Protein AF-A0A8X7TRV0-F1 (afdb_monomer_lite)

Secondary structure (DSSP, 8-state):
-EEHHHHT-TTS--EETTEEEEEEE---------------------------S-------S---HHHHHHHHHHHHHHHHHHHT-TTS--HHHHHHHHHHHHHHHHTT---HHHHHHHHHHHHHHTT--------BTTB-EEEEEEEEEHHHHHSTT-S-EETTEE------------SEEEETTEEEEHHHHHHHHHHHHH-GGGGTT----SHHHHHHHHHHHHHHHHHHHS-GGG--HHHHHHHHHHHHHHHHTT---HHHHHHHHHHHHHHHHHHHHHHHHHHHHHHHHHHHHHHHHHHHHHHHHHHHHHHHTSPPPHHHH--

Organism: Brassica carinata (NCBI:txid52824)

Foldseek 3Di:
DAFLVLCPPVVNPQADPQAGWDKDFDDDDDDPPPPDDDDDDDDPDDDDDPPDDPPPPQDFLFPDPLLVVLLVLLVVLLCCCLPVPLVVA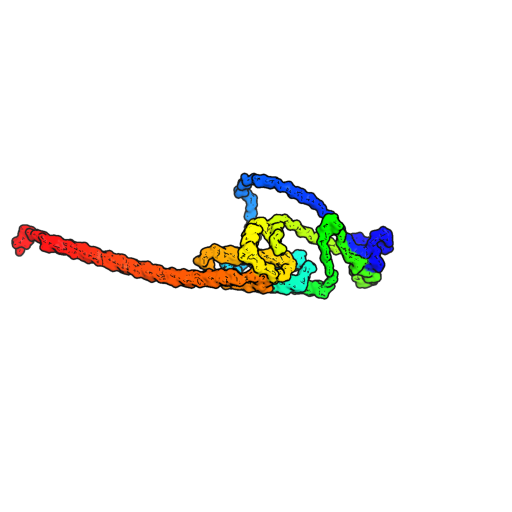DPVNLVLSVLNVVLSVVRRGDCVVSVVSSVVSVVVNVPDDDDDDDDDPVRRMDIDNHDDGNCLCPPPPNPQDDVNDGDDDDDDDDDDLPAFDDDPLATHHPVCVVVVVVCCVVVVQFCVFQPDPDRSNRNSLVSLVVSLVVLLVDDLVPGDPSNLVSSVSSVVSSVVSPTDCPVVVVSSVVSVVVNVVVVVVVVVVVVVVVVVVVVVVVVVVVVVVVVVVVVVVVVVPDDDDPVNVPD

InterPro domains:
  IPR002083 MATH/TRAF domain [PS50144] (1-26)
  IPR002083 MATH/TRAF domain [PS50144] (118-172)
  IPR002083 MATH/TRAF domain [cd00121] (118-173)
  IPR008974 TRAF-like [G3DSA:2.60.210.10] (87-178)
  IPR050804 MATH and coiled-coil domain-containing protein [PTHR46236] (129-324)

Sequence (327 aa):
MIPLAKIHDKNEGFLVNDQLMIVAEVDVLQVVVTSEKSEETNPLSQVESVSSVQDSVVEFRARNQHLKTACTNVLLSLTQTLCLTPQELSVGDLVEAEKALAYTKDTGLEVEWLVKKLNEVKEKKEAQSEGQNWFEEKAKGWGFPSMLSLDEINAKDSGFLVNGELKIVVEIELLEIIGKVEVNGFHLLSSQVESVSRMFEKHPETASEVHLKNPNLRTGYMSLLLSLIDTLCQSPHKLPKDDLDEAHYALESLTDAGFKLDWLEKKISQVSEMKEKEKDGESRRQDIEKELKDLKQKCSDVEAQLEKEKSEALAAKAPFSFDDIIQ

pLDDT: mean 72.83, std 18.71, range [24.47, 97.5]

Structure (mmCIF, N/CA/C/O backbone):
data_AF-A0A8X7TRV0-F1
#
_entry.id   AF-A0A8X7TRV0-F1
#
loop_
_atom_site.group_PDB
_atom_site.id
_atom_site.type_symbol
_atom_site.label_atom_id
_atom_site.label_alt_id
_atom_site.label_comp_id
_atom_site.label_asym_id
_atom_site.label_entity_id
_atom_site.label_seq_id
_atom_site.pdbx_PDB_ins_code
_atom_site.Cartn_x
_atom_site.Cartn_y
_atom_site.Cartn_z
_atom_site.occupancy
_atom_site.B_iso_or_equiv
_atom_site.auth_seq_id
_atom_site.auth_comp_id
_atom_site.auth_asym_id
_atom_site.auth_atom_id
_atom_site.pdbx_PDB_model_num
ATOM 1 N N . MET A 1 1 ? 13.799 12.469 -43.424 1.00 70.81 1 MET A N 1
ATOM 2 C CA . MET A 1 1 ? 14.011 11.484 -44.508 1.00 70.81 1 MET A CA 1
ATOM 3 C C . MET A 1 1 ? 15.378 11.777 -45.090 1.00 70.81 1 MET A C 1
ATOM 5 O O . MET A 1 1 ? 15.648 12.945 -45.352 1.00 70.81 1 MET A O 1
ATOM 9 N N . ILE A 1 2 ? 16.253 10.777 -45.186 1.00 78.94 2 ILE A N 1
ATOM 10 C CA . ILE A 1 2 ? 17.631 10.947 -45.664 1.00 78.94 2 ILE A CA 1
ATOM 11 C C . ILE A 1 2 ? 17.754 10.242 -47.022 1.00 78.94 2 ILE A C 1
ATOM 13 O O . ILE A 1 2 ? 17.514 9.034 -47.086 1.00 78.94 2 ILE A O 1
ATOM 17 N N . PRO A 1 3 ? 18.105 10.955 -48.108 1.00 84.12 3 PRO A N 1
ATOM 18 C CA . PRO A 1 3 ? 18.335 10.329 -49.405 1.00 84.12 3 PRO A CA 1
ATOM 19 C C . PRO A 1 3 ? 19.510 9.352 -49.356 1.00 84.12 3 PRO A C 1
ATOM 21 O O . PRO A 1 3 ? 20.557 9.681 -48.797 1.00 84.12 3 PRO A O 1
ATOM 24 N N . LEU A 1 4 ? 19.386 8.198 -50.016 1.00 80.88 4 LEU A N 1
ATOM 25 C CA . LEU A 1 4 ? 20.441 7.178 -50.049 1.00 80.88 4 LEU A CA 1
ATOM 26 C C . LEU A 1 4 ? 21.790 7.734 -50.542 1.00 80.88 4 LEU A C 1
ATOM 28 O O . LEU A 1 4 ? 22.840 7.404 -49.999 1.00 80.88 4 LEU A O 1
ATOM 32 N N . ALA A 1 5 ? 21.765 8.656 -51.508 1.00 83.50 5 ALA A N 1
ATOM 33 C CA . ALA A 1 5 ? 22.968 9.320 -52.012 1.00 83.50 5 ALA A CA 1
ATOM 34 C C . ALA A 1 5 ? 23.746 10.085 -50.924 1.00 83.50 5 ALA A C 1
ATOM 36 O O . ALA A 1 5 ? 24.969 10.137 -50.988 1.00 83.50 5 ALA A O 1
ATOM 37 N N . LYS A 1 6 ? 23.053 10.637 -49.917 1.00 82.44 6 LYS A N 1
ATOM 38 C CA . LYS A 1 6 ? 23.689 11.313 -48.778 1.00 82.44 6 LYS A CA 1
ATOM 39 C C . LYS A 1 6 ? 24.271 10.334 -47.763 1.00 82.44 6 LYS A C 1
ATOM 41 O O . LYS A 1 6 ? 25.299 10.628 -47.175 1.00 82.44 6 LYS A O 1
ATOM 46 N N . ILE A 1 7 ? 23.649 9.167 -47.585 1.00 78.31 7 ILE A N 1
ATOM 47 C CA . ILE A 1 7 ? 24.166 8.114 -46.694 1.00 78.31 7 ILE A CA 1
ATOM 48 C C . ILE A 1 7 ? 25.500 7.575 -47.230 1.00 78.31 7 ILE A C 1
ATOM 50 O O . ILE A 1 7 ? 26.417 7.323 -46.459 1.00 78.31 7 ILE A O 1
ATOM 54 N N . HIS A 1 8 ? 25.636 7.451 -48.554 1.00 78.56 8 HIS A N 1
ATOM 55 C CA . HIS A 1 8 ? 26.878 7.019 -49.204 1.00 78.56 8 HIS A CA 1
ATOM 56 C C . HIS A 1 8 ? 27.980 8.089 -49.258 1.00 78.56 8 HIS A C 1
ATOM 58 O O . HIS A 1 8 ? 29.124 7.761 -49.590 1.00 78.56 8 HIS A O 1
ATOM 64 N N . ASP A 1 9 ? 27.666 9.354 -48.972 1.00 81.88 9 ASP A N 1
ATOM 65 C CA . ASP A 1 9 ? 28.663 10.418 -48.984 1.00 81.88 9 ASP A CA 1
ATOM 66 C C . ASP A 1 9 ? 29.514 10.351 -47.711 1.00 81.88 9 ASP A C 1
ATOM 68 O O . ASP A 1 9 ? 29.075 10.664 -46.605 1.00 81.88 9 ASP A O 1
ATOM 72 N N . LYS A 1 10 ? 30.780 9.961 -47.882 1.00 75.69 10 LYS A N 1
ATOM 73 C CA . LYS A 1 10 ? 31.751 9.840 -46.786 1.00 75.69 10 LYS A CA 1
ATOM 74 C C . LYS A 1 10 ? 32.018 11.167 -46.071 1.00 75.69 10 LYS A C 1
ATOM 76 O O . LYS A 1 10 ? 32.523 11.142 -44.953 1.00 75.69 10 LYS A O 1
ATOM 81 N N . ASN A 1 11 ? 31.701 12.303 -46.694 1.00 76.50 11 ASN A N 1
ATOM 82 C CA . ASN A 1 11 ? 31.883 13.625 -46.094 1.00 76.50 11 ASN A CA 1
ATOM 83 C C . ASN A 1 11 ? 30.714 14.036 -45.186 1.00 76.50 11 ASN A C 1
ATOM 85 O O . ASN A 1 11 ? 30.881 14.940 -44.375 1.00 76.50 11 ASN A O 1
ATOM 89 N N . GLU A 1 12 ? 29.556 13.381 -45.307 1.00 77.56 12 GLU A N 1
ATOM 90 C CA . GLU A 1 12 ? 28.352 13.685 -44.519 1.00 77.56 12 GLU A CA 1
ATOM 91 C C . GLU A 1 12 ? 28.344 12.951 -43.158 1.00 77.56 12 GLU A C 1
ATOM 93 O O . GLU A 1 12 ? 27.526 13.246 -42.294 1.00 77.56 12 GLU A O 1
ATOM 98 N N . GLY A 1 13 ? 29.270 12.007 -42.931 1.00 72.38 13 GLY A N 1
ATOM 99 C CA . GLY A 1 13 ? 29.524 11.418 -41.606 1.00 72.38 13 GLY A CA 1
ATOM 100 C C . GLY A 1 13 ? 28.511 10.373 -41.118 1.00 72.38 13 GLY A C 1
ATOM 101 O O . GLY A 1 13 ? 28.594 9.947 -39.971 1.00 72.38 13 GLY A O 1
ATOM 102 N N . PHE A 1 14 ? 27.585 9.921 -41.970 1.00 73.25 14 PHE A N 1
ATOM 103 C CA . PHE A 1 14 ? 26.567 8.921 -41.610 1.00 73.25 14 PHE A CA 1
ATOM 104 C C . PHE A 1 14 ? 27.100 7.487 -41.473 1.00 73.25 14 PHE A C 1
ATOM 106 O O . PHE A 1 14 ? 26.436 6.649 -40.865 1.00 73.25 14 PHE A O 1
ATOM 113 N N . LEU A 1 15 ? 28.268 7.181 -42.046 1.00 71.94 15 LEU A N 1
ATOM 114 C CA . LEU A 1 15 ? 28.842 5.834 -42.056 1.00 71.94 15 LEU A CA 1
ATOM 115 C C . LEU A 1 15 ? 30.171 5.778 -41.301 1.00 71.94 15 LEU A C 1
ATOM 117 O O . LEU A 1 15 ? 31.093 6.541 -41.592 1.00 71.94 15 LEU A O 1
ATOM 121 N N . VAL A 1 16 ? 30.302 4.798 -40.407 1.00 72.69 16 VAL A N 1
ATOM 122 C CA . VAL A 1 16 ? 31.571 4.401 -39.787 1.00 72.69 16 VAL A CA 1
ATOM 123 C C . VAL A 1 16 ? 31.790 2.922 -40.076 1.00 72.69 16 VAL A C 1
ATOM 125 O O . VAL A 1 16 ? 30.960 2.095 -39.724 1.00 72.69 16 VAL A O 1
ATOM 128 N N . ASN A 1 17 ? 32.894 2.578 -40.748 1.00 74.44 17 ASN A N 1
ATOM 129 C CA . ASN A 1 17 ? 33.185 1.206 -41.198 1.00 74.44 17 ASN A CA 1
ATOM 130 C C . ASN A 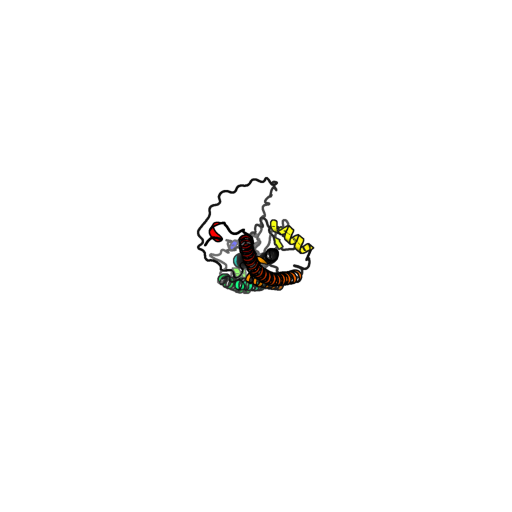1 17 ? 32.020 0.553 -41.976 1.00 74.44 17 ASN A C 1
ATOM 132 O O . ASN A 1 17 ? 31.663 -0.590 -41.708 1.00 74.44 17 ASN A O 1
ATOM 136 N N . ASP A 1 18 ? 31.408 1.297 -42.904 1.00 76.62 18 ASP A N 1
ATOM 137 C CA . ASP A 1 18 ? 30.246 0.869 -43.706 1.00 76.62 18 ASP A CA 1
ATOM 138 C C . ASP A 1 18 ? 28.998 0.485 -42.880 1.00 76.62 18 ASP A C 1
ATOM 140 O O . ASP A 1 18 ? 28.068 -0.156 -43.377 1.00 76.62 18 ASP A O 1
ATOM 144 N N . GLN A 1 19 ? 28.946 0.925 -41.622 1.00 70.31 19 GLN A N 1
ATOM 145 C CA . GLN A 1 19 ? 27.782 0.812 -40.752 1.00 70.31 19 GLN A CA 1
ATOM 146 C C . GLN A 1 19 ? 27.146 2.180 -40.547 1.00 70.31 19 GLN A C 1
ATOM 148 O O . GLN A 1 19 ? 27.842 3.178 -40.347 1.00 70.31 19 GLN A O 1
ATOM 153 N N . LEU A 1 20 ? 25.815 2.218 -40.602 1.00 72.00 20 LEU A N 1
ATOM 154 C CA . LEU A 1 20 ? 25.046 3.425 -40.343 1.00 72.00 20 LEU A CA 1
ATOM 155 C C . LEU A 1 20 ? 25.162 3.802 -38.866 1.00 72.00 20 LEU A C 1
ATOM 157 O O . LEU A 1 20 ? 24.761 3.039 -37.982 1.00 72.00 20 LEU A O 1
ATOM 161 N N . MET A 1 21 ? 25.671 5.008 -38.627 1.00 68.62 21 MET A N 1
ATOM 162 C CA . MET A 1 21 ? 25.698 5.644 -37.321 1.00 68.62 21 MET A CA 1
ATOM 163 C C . MET A 1 21 ? 24.546 6.644 -37.228 1.00 68.62 21 MET A C 1
ATOM 165 O O . MET A 1 21 ? 24.395 7.531 -38.068 1.00 68.62 21 MET A O 1
ATOM 169 N N . ILE A 1 22 ? 23.743 6.514 -36.174 1.00 64.69 22 ILE A N 1
ATOM 170 C CA . ILE A 1 22 ? 22.680 7.462 -35.844 1.00 64.69 22 ILE A CA 1
ATOM 171 C C . ILE A 1 22 ? 23.011 8.028 -34.472 1.00 64.69 22 ILE A C 1
ATOM 173 O O . ILE A 1 22 ? 22.985 7.295 -33.485 1.00 64.69 22 ILE A O 1
ATOM 177 N N . VAL A 1 23 ? 23.338 9.319 -34.426 1.00 55.41 23 VAL A N 1
ATOM 178 C CA . VAL A 1 23 ? 23.561 10.060 -33.181 1.00 55.41 23 VAL A CA 1
ATOM 179 C C . VAL A 1 23 ? 22.392 11.014 -32.990 1.00 55.41 23 VAL A C 1
ATOM 181 O O . VAL A 1 23 ? 22.122 11.844 -33.857 1.00 55.41 23 VAL A O 1
ATOM 184 N N . ALA A 1 24 ? 21.693 10.880 -31.868 1.00 57.09 24 ALA A N 1
ATOM 185 C CA . ALA A 1 24 ? 20.742 11.878 -31.410 1.00 57.09 24 ALA A CA 1
ATOM 186 C C . ALA A 1 24 ? 21.483 12.866 -30.502 1.00 57.09 24 ALA A C 1
ATOM 188 O O . ALA A 1 24 ? 22.135 12.459 -29.537 1.00 57.09 24 ALA A O 1
ATOM 189 N N . GLU A 1 25 ? 21.394 14.154 -30.826 1.00 52.59 25 GLU A N 1
ATOM 190 C CA . GLU A 1 25 ? 21.864 15.248 -29.976 1.00 52.59 25 GLU A CA 1
ATOM 191 C C . GLU A 1 25 ? 20.647 15.937 -29.355 1.00 52.59 25 GLU A C 1
ATOM 193 O O . GLU A 1 25 ? 19.674 16.231 -30.054 1.00 52.59 25 GLU A O 1
ATOM 198 N N . VAL A 1 26 ? 20.679 16.146 -28.037 1.00 52.62 26 VAL A N 1
ATOM 199 C CA . VAL A 1 26 ? 19.579 16.763 -27.284 1.00 52.62 26 VAL A CA 1
ATOM 200 C C . VAL A 1 26 ? 20.069 18.065 -26.657 1.00 52.62 26 VAL A C 1
ATOM 202 O O . VAL A 1 26 ? 20.949 18.059 -25.795 1.00 52.62 26 VAL A O 1
ATOM 205 N N . ASP A 1 27 ? 19.464 19.183 -27.058 1.00 47.12 27 ASP A N 1
ATOM 206 C CA . ASP A 1 27 ? 19.698 20.493 -26.448 1.00 47.12 27 ASP A CA 1
ATOM 207 C C . ASP A 1 27 ? 18.727 20.722 -25.281 1.00 47.12 27 ASP A C 1
ATOM 209 O O . ASP A 1 27 ? 17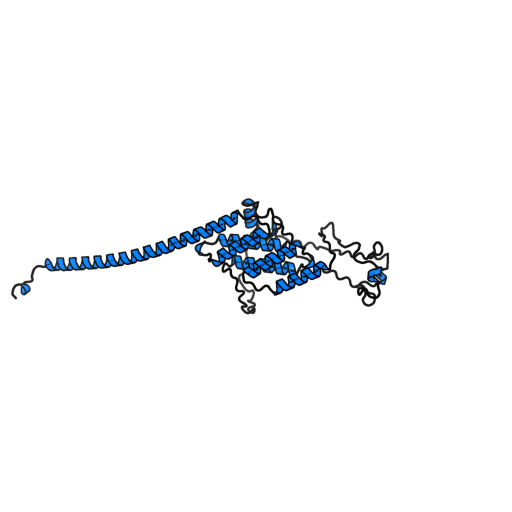.527 20.924 -25.472 1.00 47.12 27 ASP A O 1
ATOM 213 N N . VAL A 1 28 ? 19.248 20.721 -24.052 1.00 46.75 28 VAL A N 1
ATOM 214 C CA . VAL A 1 28 ? 18.466 21.047 -22.850 1.00 46.75 28 VAL A CA 1
ATOM 215 C C . VAL A 1 28 ? 18.500 22.560 -22.617 1.00 46.75 28 VAL A C 1
ATOM 217 O O . VAL A 1 28 ? 19.528 23.118 -22.228 1.00 46.75 28 VAL A O 1
ATOM 220 N N . LEU A 1 29 ? 17.372 23.243 -22.834 1.00 41.97 29 LEU A N 1
ATOM 221 C CA . LEU A 1 29 ? 17.200 24.647 -22.447 1.00 41.97 29 LEU A CA 1
ATOM 222 C C . LEU A 1 29 ? 17.002 24.726 -20.924 1.00 41.97 29 LEU A C 1
ATOM 224 O O . LEU A 1 29 ? 16.033 24.186 -20.397 1.00 41.97 29 LEU A O 1
ATOM 228 N N . GLN A 1 30 ? 17.912 25.392 -20.203 1.00 37.75 30 GLN A N 1
ATOM 229 C CA . GLN A 1 30 ? 17.761 25.613 -18.760 1.00 37.75 30 GLN A CA 1
ATOM 230 C C . GLN A 1 30 ? 16.492 26.430 -18.476 1.00 37.75 30 GLN A C 1
ATOM 232 O O . GLN A 1 30 ? 16.433 27.623 -18.776 1.00 37.75 30 GLN A O 1
ATOM 237 N N . VAL A 1 31 ? 15.494 25.808 -17.845 1.00 35.69 31 VAL A N 1
ATOM 238 C CA . VAL A 1 31 ? 14.393 26.536 -17.210 1.00 35.69 31 VAL A CA 1
ATOM 239 C C . VAL A 1 31 ? 14.903 27.039 -15.863 1.00 35.69 31 VAL A C 1
ATOM 241 O O . VAL A 1 31 ? 15.060 26.280 -14.908 1.00 35.69 31 VAL A O 1
ATOM 244 N N . VAL A 1 32 ? 15.200 28.336 -15.788 1.00 31.56 32 VAL A N 1
ATOM 245 C CA . VAL A 1 32 ? 15.478 29.009 -14.517 1.00 31.56 32 VAL A CA 1
ATOM 246 C C . VAL A 1 32 ? 14.167 29.066 -13.738 1.00 31.56 32 VAL A C 1
ATOM 248 O O . VAL A 1 32 ? 13.326 29.925 -13.990 1.00 31.56 32 VAL A O 1
ATOM 251 N N . VAL A 1 33 ? 13.983 28.155 -12.783 1.00 34.34 33 VAL A N 1
ATOM 252 C CA . VAL A 1 33 ? 12.933 28.304 -11.772 1.00 34.34 33 VAL A CA 1
ATOM 253 C C . VAL A 1 33 ? 13.400 29.391 -10.810 1.00 34.34 33 VAL A C 1
ATOM 255 O O . VAL A 1 33 ? 14.177 29.145 -9.886 1.00 34.34 33 VAL A O 1
ATOM 258 N N . THR A 1 34 ? 12.956 30.624 -11.040 1.00 29.39 34 THR A N 1
ATOM 259 C CA . THR A 1 34 ? 13.012 31.660 -10.012 1.00 29.39 34 THR A CA 1
ATOM 260 C C . THR A 1 34 ? 12.095 31.217 -8.882 1.00 29.39 34 THR A C 1
ATOM 262 O O . THR A 1 34 ? 10.874 31.246 -9.005 1.00 29.39 34 THR A O 1
ATOM 265 N N . SER A 1 35 ? 12.704 30.747 -7.795 1.00 38.84 35 SER A N 1
ATOM 266 C CA . SER A 1 35 ? 12.037 30.519 -6.518 1.00 38.84 35 SER A CA 1
ATOM 267 C C . SER A 1 35 ? 11.520 31.862 -6.006 1.00 38.84 35 SER A C 1
ATOM 269 O O . SER A 1 35 ? 12.238 32.609 -5.338 1.00 38.84 35 SER A O 1
ATOM 271 N N . GLU A 1 36 ? 10.292 32.212 -6.384 1.00 30.95 36 GLU A N 1
ATOM 272 C CA . GLU A 1 36 ? 9.560 33.281 -5.729 1.00 30.95 36 GLU A CA 1
ATOM 273 C C . GLU A 1 36 ? 8.894 32.721 -4.476 1.00 30.95 36 GLU A C 1
ATOM 275 O O . GLU A 1 36 ? 8.187 31.713 -4.458 1.00 30.95 36 GLU A O 1
ATOM 280 N N . LYS A 1 37 ? 9.247 33.378 -3.383 1.00 30.84 37 LYS A N 1
ATOM 281 C CA . LYS A 1 37 ? 8.883 33.064 -2.017 1.00 30.84 37 LYS A CA 1
ATOM 282 C C . LYS A 1 37 ? 7.376 33.280 -1.847 1.00 30.84 37 LYS A C 1
ATOM 284 O O . LYS A 1 37 ? 6.901 34.384 -2.063 1.00 30.84 37 LYS A O 1
ATOM 289 N N . SER A 1 38 ? 6.681 32.223 -1.428 1.00 35.62 38 SER A N 1
ATOM 290 C CA . SER A 1 38 ? 5.413 32.205 -0.680 1.00 35.62 38 SER A CA 1
ATOM 291 C C . SER A 1 38 ? 4.787 33.578 -0.373 1.00 35.62 38 SER A C 1
ATOM 293 O O . SER A 1 38 ? 5.219 34.246 0.569 1.00 35.62 38 SER A O 1
ATOM 295 N N . GLU A 1 39 ? 3.670 33.886 -1.031 1.00 28.36 39 GLU A N 1
ATOM 296 C CA . GLU A 1 39 ? 2.583 34.661 -0.430 1.00 28.36 39 GLU A CA 1
ATOM 297 C C . GLU A 1 39 ? 1.296 33.830 -0.483 1.00 28.36 39 GLU A C 1
ATOM 299 O O . GLU A 1 39 ? 0.803 33.457 -1.548 1.00 28.36 39 GLU A O 1
ATOM 304 N N . GLU A 1 40 ? 0.778 33.509 0.704 1.00 37.91 40 GLU A N 1
ATOM 305 C CA . GLU A 1 40 ? -0.565 32.979 0.899 1.00 37.91 40 GLU A CA 1
ATOM 306 C C . GLU A 1 40 ? -1.582 33.937 0.277 1.00 37.91 40 GLU A C 1
ATOM 308 O O . GLU A 1 40 ? -1.865 35.004 0.818 1.00 37.91 40 GLU A O 1
ATOM 313 N N . THR A 1 41 ? -2.203 33.522 -0.821 1.00 27.84 41 THR A N 1
ATOM 314 C CA . THR A 1 41 ? -3.534 34.008 -1.173 1.00 27.84 41 THR A CA 1
ATOM 315 C C . THR A 1 41 ? -4.393 32.821 -1.574 1.00 27.84 41 THR A C 1
ATOM 317 O O . THR A 1 41 ? -4.075 32.041 -2.466 1.00 27.84 41 THR A O 1
ATOM 320 N N . ASN A 1 42 ? -5.476 32.648 -0.827 1.00 38.25 42 ASN A N 1
ATOM 321 C CA . ASN A 1 42 ? -6.520 31.676 -1.093 1.00 38.25 42 ASN A CA 1
ATOM 322 C C . ASN A 1 42 ? -7.345 32.174 -2.293 1.00 38.25 42 ASN A C 1
ATOM 324 O O . ASN A 1 42 ? -7.794 33.324 -2.263 1.00 38.25 42 ASN A O 1
ATOM 328 N N . PRO A 1 43 ? -7.624 31.324 -3.294 1.00 27.16 43 PRO A N 1
ATOM 329 C CA . PRO A 1 43 ? -8.961 31.369 -3.860 1.00 27.16 43 PRO A CA 1
ATOM 330 C C . PRO A 1 43 ? -9.529 29.963 -4.074 1.00 27.16 43 PRO A C 1
ATOM 332 O O . PRO A 1 43 ? -9.283 29.290 -5.071 1.00 27.16 43 PRO A O 1
ATOM 335 N N . LEU A 1 44 ? -10.427 29.580 -3.169 1.00 32.00 44 LEU A N 1
ATOM 336 C CA . LEU A 1 44 ? -11.645 28.876 -3.553 1.00 32.00 44 LEU A CA 1
ATOM 337 C C . LEU A 1 44 ? -12.417 29.767 -4.540 1.00 32.00 44 LEU A C 1
ATOM 339 O O . LEU A 1 44 ? -13.085 30.709 -4.125 1.00 32.00 44 LEU A O 1
ATOM 343 N N . SER A 1 45 ? -12.323 29.490 -5.839 1.00 30.02 45 SER A N 1
ATOM 344 C CA . SER A 1 45 ? -13.469 29.533 -6.760 1.00 30.02 45 SER A CA 1
ATOM 345 C C . SER A 1 45 ? -13.074 29.091 -8.173 1.00 30.02 45 SER A C 1
ATOM 347 O O . SER A 1 45 ? -12.128 29.600 -8.757 1.00 30.02 45 SER A O 1
ATOM 349 N N . GLN A 1 46 ? -13.882 28.170 -8.705 1.00 39.38 46 GLN A N 1
ATOM 350 C CA . GLN A 1 46 ? -14.054 27.851 -10.126 1.00 39.38 46 GLN A CA 1
ATOM 351 C C . GLN A 1 46 ? -12.881 27.172 -10.851 1.00 39.38 46 GLN A C 1
ATOM 353 O O . GLN A 1 46 ? -12.145 27.785 -11.614 1.00 39.38 46 GLN A O 1
ATOM 358 N N . VAL A 1 47 ? -12.850 25.840 -10.754 1.00 26.45 47 VAL A N 1
ATOM 359 C CA . VAL A 1 47 ? -12.696 25.017 -11.960 1.00 26.45 47 VAL A CA 1
ATOM 360 C C . VAL A 1 47 ? -13.932 24.134 -12.046 1.00 26.45 47 VAL A C 1
ATOM 362 O O . VAL A 1 47 ? -14.283 23.432 -11.098 1.00 26.45 47 VAL A O 1
ATOM 365 N N . GLU A 1 48 ? -14.649 24.293 -13.150 1.00 24.47 48 GLU A N 1
ATOM 366 C CA . GLU A 1 48 ? -15.916 23.647 -13.441 1.00 24.47 48 GLU A CA 1
ATOM 367 C C . GLU A 1 48 ? -15.801 22.126 -13.360 1.00 24.47 48 GLU A C 1
ATOM 369 O O . GLU A 1 48 ? -14.878 21.496 -13.877 1.00 24.47 48 GLU A O 1
ATOM 374 N N . SER A 1 49 ? -16.801 21.543 -12.708 1.00 27.50 49 SER A N 1
ATOM 375 C CA . SER A 1 49 ? -17.116 20.129 -12.762 1.00 27.50 49 SER A CA 1
ATOM 376 C C . SER A 1 49 ? -17.286 19.691 -14.216 1.00 27.50 49 SER A C 1
ATOM 378 O O . SER A 1 49 ? -18.321 19.961 -14.828 1.00 27.50 49 SER A O 1
ATOM 380 N N . VAL A 1 50 ? -16.325 18.943 -14.755 1.00 25.50 50 VAL A N 1
ATOM 381 C CA . VAL A 1 50 ? -16.602 18.079 -15.906 1.00 25.50 50 VAL A CA 1
ATOM 382 C C . VAL A 1 50 ? -17.313 16.841 -15.366 1.00 25.50 50 VAL A C 1
ATOM 384 O O . VAL A 1 50 ? -16.731 15.785 -15.135 1.00 25.50 50 VAL A O 1
ATOM 387 N N . SER A 1 51 ? -18.602 17.008 -15.084 1.00 34.38 51 SER A N 1
ATOM 388 C CA . SER A 1 51 ? -19.530 15.928 -14.787 1.00 34.38 51 SER A CA 1
ATOM 389 C C . SER A 1 51 ? -19.910 15.225 -16.090 1.00 34.38 51 SER A C 1
ATOM 391 O O . SER A 1 51 ? -20.939 15.541 -16.679 1.00 34.38 51 SER A O 1
ATOM 393 N N . SER A 1 52 ? -19.086 14.287 -16.554 1.00 32.59 52 SER A N 1
ATOM 394 C CA . SER A 1 52 ? -19.561 13.153 -17.362 1.00 32.59 52 SER A CA 1
ATOM 395 C C . SER A 1 52 ? -18.475 12.086 -17.514 1.00 32.59 52 SER A C 1
ATOM 397 O O . SER A 1 52 ? -17.931 11.869 -18.595 1.00 32.59 52 SER A O 1
ATOM 399 N N . VAL A 1 53 ? -18.183 11.371 -16.437 1.00 32.38 53 VAL A N 1
ATOM 400 C CA . VAL A 1 53 ? -17.832 9.958 -16.566 1.00 32.38 53 VAL A CA 1
ATOM 401 C C . VAL A 1 53 ? -18.904 9.240 -15.771 1.00 32.38 53 VAL A C 1
ATOM 403 O O . VAL A 1 53 ? -19.082 9.510 -14.587 1.00 32.38 53 VAL A O 1
ATOM 406 N N . GLN A 1 54 ? -19.720 8.456 -16.473 1.00 28.73 54 GLN A N 1
ATOM 407 C CA . GLN A 1 54 ? -20.716 7.592 -15.852 1.00 28.73 54 GLN A CA 1
ATOM 408 C C . GLN A 1 54 ? -20.027 6.775 -14.760 1.00 28.73 54 GLN A C 1
ATOM 410 O O . GLN A 1 54 ? -18.931 6.270 -14.990 1.00 28.73 54 GLN A O 1
ATOM 415 N N . ASP A 1 55 ? -20.680 6.660 -13.605 1.00 29.34 55 ASP A N 1
ATOM 416 C CA . ASP A 1 55 ? -20.343 5.736 -12.526 1.00 29.34 55 ASP A CA 1
ATOM 417 C C . ASP A 1 55 ? -20.199 4.298 -13.068 1.00 29.34 55 ASP A C 1
ATOM 419 O O . ASP A 1 55 ? -21.109 3.477 -12.968 1.00 29.34 55 ASP A O 1
ATOM 423 N N . SER A 1 56 ? -19.045 3.947 -13.630 1.00 31.50 56 SER A N 1
ATOM 424 C CA . SER A 1 56 ? -18.513 2.604 -13.462 1.00 31.50 56 SER A CA 1
ATOM 425 C C . SER A 1 56 ? -17.934 2.605 -12.057 1.00 31.50 56 SER A C 1
ATOM 427 O O . SER A 1 56 ? -16.783 2.995 -11.858 1.00 31.50 56 SER A O 1
ATOM 429 N N . VAL A 1 57 ? -18.767 2.302 -11.059 1.00 37.38 57 VAL A N 1
ATOM 430 C CA . VAL A 1 57 ? -18.299 2.119 -9.684 1.00 37.38 57 VAL A CA 1
ATOM 431 C C . VAL A 1 57 ? -17.276 0.992 -9.728 1.00 37.38 57 VAL A C 1
ATOM 433 O O . VAL A 1 57 ? -17.626 -0.179 -9.814 1.00 37.38 57 VAL A O 1
ATOM 436 N N . VAL A 1 58 ? -16.001 1.364 -9.744 1.00 48.44 58 VAL A N 1
ATOM 437 C CA . VAL A 1 58 ? -14.893 0.433 -9.603 1.00 48.44 58 VAL A CA 1
ATOM 438 C C . VAL A 1 58 ? -14.962 -0.074 -8.165 1.00 48.44 58 VAL A C 1
ATOM 440 O O . VAL A 1 58 ? -14.664 0.657 -7.215 1.00 48.44 58 VAL A O 1
ATOM 443 N N . GLU A 1 59 ? -15.478 -1.286 -7.990 1.00 54.03 59 GLU A N 1
ATOM 444 C CA . GLU A 1 59 ? -15.770 -1.856 -6.678 1.00 54.03 59 GLU A CA 1
ATOM 445 C C . GLU A 1 59 ? -14.492 -2.447 -6.072 1.00 54.03 59 GLU A C 1
ATOM 447 O O . GLU A 1 59 ? -14.177 -3.623 -6.219 1.00 54.03 59 GLU A O 1
ATOM 452 N N . PHE A 1 60 ? -13.714 -1.597 -5.399 1.00 58.88 60 PHE A N 1
ATOM 453 C CA . PHE A 1 60 ? -12.581 -2.049 -4.594 1.00 58.88 60 PHE A CA 1
ATOM 454 C C . PHE A 1 60 ? -13.074 -2.898 -3.415 1.00 58.88 60 PHE A C 1
ATOM 456 O O . PHE A 1 60 ? -13.994 -2.494 -2.698 1.00 58.88 60 PHE A O 1
ATOM 463 N N . ARG A 1 61 ? -12.395 -4.023 -3.159 1.00 66.88 61 ARG A N 1
ATOM 464 C CA . ARG A 1 61 ? -12.583 -4.847 -1.954 1.00 66.88 61 ARG A CA 1
ATOM 465 C C . ARG A 1 61 ? -12.334 -4.030 -0.684 1.00 66.88 61 ARG A C 1
ATOM 467 O O . ARG A 1 61 ? -13.129 -4.077 0.256 1.00 66.88 61 ARG A O 1
ATOM 474 N N . ALA A 1 62 ? -11.246 -3.263 -0.677 1.00 62.12 62 ALA A N 1
ATOM 475 C CA . ALA A 1 62 ? -10.909 -2.343 0.399 1.00 62.12 62 ALA A CA 1
ATOM 476 C C . ALA A 1 62 ? -11.961 -1.235 0.508 1.00 62.12 62 ALA A C 1
ATOM 478 O O . ALA A 1 62 ? -12.363 -0.640 -0.490 1.00 62.12 62 ALA A O 1
ATOM 479 N N . ARG A 1 63 ? -12.378 -0.892 1.724 1.00 68.62 63 ARG A N 1
ATOM 480 C CA . ARG A 1 63 ? -13.251 0.255 2.012 1.00 68.62 63 ARG A CA 1
ATOM 481 C C . ARG A 1 63 ? -12.442 1.493 2.391 1.00 68.62 63 ARG A C 1
ATOM 483 O O . ARG A 1 63 ? -12.915 2.604 2.143 1.00 68.62 63 ARG A O 1
ATOM 490 N N . ASN A 1 64 ? -11.227 1.315 2.907 1.00 73.69 64 ASN A N 1
ATOM 491 C CA . ASN A 1 64 ? -10.324 2.398 3.275 1.00 73.69 64 ASN A CA 1
ATOM 492 C C . ASN A 1 64 ? -9.890 3.234 2.057 1.00 73.69 64 ASN A C 1
ATOM 494 O O . ASN A 1 64 ? -9.343 2.719 1.082 1.00 73.69 64 ASN A O 1
ATOM 498 N N . GLN A 1 65 ? -10.092 4.553 2.131 1.00 70.19 65 GLN A N 1
ATOM 499 C CA . GLN A 1 65 ? -9.772 5.471 1.036 1.00 70.19 65 GLN A CA 1
ATOM 500 C C . GLN A 1 65 ? -8.267 5.545 0.724 1.00 70.19 65 GLN A C 1
ATOM 502 O O . GLN A 1 65 ? -7.910 5.713 -0.441 1.00 70.19 65 GLN A O 1
ATOM 507 N N . HIS A 1 66 ? -7.385 5.392 1.716 1.00 71.19 66 HIS A N 1
ATOM 508 C CA . HIS A 1 66 ? -5.937 5.405 1.493 1.00 71.19 66 HIS A CA 1
ATOM 509 C C . HIS A 1 66 ? -5.504 4.154 0.734 1.00 71.19 66 HIS A C 1
ATOM 511 O O . HIS A 1 66 ? -4.798 4.281 -0.259 1.00 71.19 66 HIS A O 1
ATOM 517 N N . LEU A 1 67 ? -6.003 2.970 1.109 1.00 70.19 67 LEU A N 1
ATOM 518 C CA . LEU A 1 67 ? -5.725 1.732 0.367 1.00 70.19 67 LEU A CA 1
ATOM 519 C C . LEU A 1 67 ? -6.256 1.797 -1.071 1.00 70.19 67 LEU A C 1
ATOM 521 O O . LEU A 1 67 ? -5.520 1.473 -2.000 1.00 70.19 67 LEU A O 1
ATOM 525 N N . LYS A 1 68 ? -7.473 2.319 -1.286 1.00 70.62 68 LYS A N 1
ATOM 526 C CA . LYS A 1 68 ? -8.001 2.579 -2.641 1.00 70.62 68 LYS A CA 1
ATOM 527 C C . LYS A 1 68 ? -7.097 3.515 -3.445 1.00 70.62 68 LYS A C 1
ATOM 529 O O . LYS A 1 68 ? -6.796 3.247 -4.608 1.00 70.62 68 LYS A O 1
ATOM 534 N N . THR A 1 69 ? -6.644 4.605 -2.823 1.00 69.06 69 THR A N 1
ATOM 535 C CA . THR A 1 69 ? -5.755 5.591 -3.457 1.00 69.06 69 THR A CA 1
ATOM 536 C C . THR A 1 69 ? -4.408 4.962 -3.811 1.00 69.06 69 THR A C 1
ATOM 538 O O . THR A 1 69 ? -3.934 5.131 -4.930 1.00 69.06 69 THR A O 1
ATOM 541 N N . ALA A 1 70 ? -3.823 4.166 -2.914 1.00 67.56 70 ALA A N 1
ATOM 542 C CA . ALA A 1 70 ? -2.603 3.414 -3.188 1.00 67.56 70 ALA A CA 1
ATOM 543 C C . ALA A 1 70 ? -2.769 2.428 -4.341 1.00 67.56 70 ALA A C 1
ATOM 545 O O . ALA A 1 70 ? -1.951 2.440 -5.255 1.00 67.56 70 ALA A O 1
ATOM 546 N N . CYS A 1 71 ? -3.829 1.616 -4.338 1.00 64.62 71 CYS A N 1
ATOM 547 C CA . CYS A 1 71 ? -4.102 0.674 -5.425 1.00 64.62 71 CYS A CA 1
ATOM 548 C C . CYS A 1 71 ? -4.238 1.401 -6.765 1.00 64.62 71 CYS A C 1
ATOM 550 O O . CYS A 1 71 ? -3.680 0.965 -7.768 1.00 64.62 71 CYS A O 1
ATOM 552 N N . THR A 1 72 ? -4.905 2.556 -6.766 1.00 68.12 72 THR A N 1
ATOM 553 C CA . THR A 1 72 ? -5.026 3.415 -7.951 1.00 68.12 72 THR A CA 1
ATOM 554 C C . THR A 1 72 ? -3.668 3.963 -8.394 1.00 68.12 72 THR A C 1
ATOM 556 O O . THR A 1 72 ? -3.386 4.002 -9.587 1.00 68.12 72 THR A O 1
ATOM 559 N N . ASN A 1 73 ? -2.789 4.333 -7.461 1.00 69.00 73 ASN A N 1
ATOM 560 C CA . ASN A 1 73 ? -1.434 4.783 -7.780 1.00 69.00 73 ASN A CA 1
ATOM 561 C C . ASN A 1 73 ? -0.555 3.644 -8.315 1.00 69.00 73 ASN A C 1
ATOM 563 O O . ASN A 1 73 ? 0.197 3.871 -9.254 1.00 69.00 73 ASN A O 1
ATOM 567 N N . VAL A 1 74 ? -0.672 2.422 -7.782 1.00 73.12 74 VAL A N 1
ATOM 568 C CA . VAL A 1 74 ? 0.002 1.229 -8.328 1.00 73.12 74 VAL A CA 1
ATOM 569 C C . VAL A 1 74 ? -0.501 0.939 -9.743 1.00 73.12 74 VAL A C 1
ATOM 571 O O . VAL A 1 74 ? 0.306 0.733 -10.645 1.00 73.12 74 VAL A O 1
ATOM 574 N N . LEU A 1 75 ? -1.816 1.006 -9.972 1.00 69.19 75 LEU A N 1
ATOM 575 C CA . LEU A 1 75 ? -2.427 0.870 -11.297 1.00 69.19 75 LEU A CA 1
ATOM 576 C C . LEU A 1 75 ? -1.931 1.954 -12.267 1.00 69.19 75 LEU A C 1
ATOM 578 O O . LEU A 1 75 ? -1.614 1.663 -13.421 1.00 69.19 75 LEU A O 1
ATOM 582 N N . LEU A 1 76 ? -1.838 3.203 -11.808 1.00 68.75 76 LEU A N 1
ATOM 583 C CA . LEU A 1 76 ? -1.316 4.313 -12.597 1.00 68.75 76 LEU A CA 1
ATOM 584 C C . LEU A 1 76 ? 0.163 4.093 -12.929 1.00 68.75 76 LEU A C 1
ATOM 586 O O . LEU A 1 76 ? 0.538 4.212 -14.091 1.00 68.75 76 LEU A O 1
ATOM 590 N N . SER A 1 77 ? 0.977 3.695 -11.949 1.00 73.19 77 SER A N 1
ATOM 591 C CA . SER A 1 77 ? 2.382 3.332 -12.146 1.00 73.19 77 SER A CA 1
ATOM 592 C C . SER A 1 77 ? 2.535 2.183 -13.137 1.00 73.19 77 SER A C 1
ATOM 594 O O . SER A 1 77 ? 3.403 2.261 -14.000 1.00 73.19 77 SER A O 1
ATOM 596 N N . LEU A 1 78 ? 1.685 1.152 -13.078 1.00 68.62 78 LEU A N 1
ATOM 597 C CA . LEU A 1 78 ? 1.653 0.054 -14.050 1.00 68.62 78 LEU A CA 1
ATOM 598 C C . LEU A 1 78 ? 1.282 0.545 -15.446 1.00 68.62 78 LEU A C 1
ATOM 600 O O . LEU A 1 78 ? 1.925 0.177 -16.423 1.00 68.62 78 LEU A O 1
ATOM 604 N N . THR A 1 79 ? 0.274 1.406 -15.544 1.00 64.88 79 THR A N 1
ATOM 605 C CA . THR A 1 79 ? -0.163 1.980 -16.820 1.00 64.88 79 THR A CA 1
ATOM 606 C C . THR A 1 79 ? 0.952 2.820 -17.437 1.00 64.88 79 THR A C 1
ATOM 608 O O . THR A 1 79 ? 1.255 2.651 -18.613 1.00 64.88 79 THR A O 1
ATOM 611 N N . GLN A 1 80 ? 1.620 3.661 -16.645 1.00 66.50 80 GLN A N 1
ATOM 612 C CA . GLN A 1 80 ? 2.777 4.444 -17.083 1.00 66.50 80 GLN A CA 1
ATOM 613 C C . GLN A 1 80 ? 3.926 3.527 -17.527 1.00 66.50 80 GLN A C 1
ATOM 615 O O . GLN A 1 80 ? 4.415 3.652 -18.642 1.00 66.50 80 GLN A O 1
ATOM 620 N N . THR A 1 81 ? 4.276 2.539 -16.702 1.00 69.62 81 THR A N 1
ATOM 621 C CA . THR A 1 81 ? 5.314 1.530 -16.979 1.00 69.62 81 THR A CA 1
ATOM 622 C C . THR A 1 81 ? 5.053 0.767 -18.288 1.00 69.62 81 THR A C 1
ATOM 624 O O . THR A 1 81 ? 5.952 0.622 -19.105 1.00 69.62 81 THR A O 1
ATOM 627 N N . LEU A 1 82 ? 3.826 0.288 -18.520 1.00 63.34 82 LEU A N 1
ATOM 628 C CA . LEU A 1 82 ? 3.499 -0.595 -19.651 1.00 63.34 82 LEU A CA 1
ATOM 629 C C . LEU A 1 82 ? 3.082 0.138 -20.930 1.00 63.34 82 LEU A C 1
ATOM 631 O O . LEU A 1 82 ? 3.164 -0.436 -22.018 1.00 63.34 82 LEU A O 1
ATOM 635 N N . CYS A 1 83 ? 2.571 1.363 -20.815 1.00 62.69 83 CYS A N 1
ATOM 636 C CA . CYS A 1 83 ? 2.022 2.098 -21.956 1.00 62.69 83 CYS A CA 1
ATOM 637 C C . CYS A 1 83 ? 2.908 3.246 -22.414 1.00 62.69 83 CYS A C 1
ATOM 639 O O . CYS A 1 83 ? 2.871 3.550 -23.602 1.00 62.69 83 CYS A O 1
ATOM 641 N N . LEU A 1 84 ? 3.652 3.870 -21.497 1.00 55.78 84 LEU A N 1
ATOM 642 C CA . LEU A 1 84 ? 4.500 5.020 -21.807 1.00 55.78 84 LEU A CA 1
ATOM 643 C C . LEU A 1 84 ? 5.958 4.590 -21.972 1.00 55.78 84 LEU A C 1
ATOM 645 O O . LEU A 1 84 ? 6.562 4.942 -22.969 1.00 55.78 84 LEU A O 1
ATOM 649 N N . THR A 1 85 ? 6.474 3.697 -21.116 1.00 54.28 85 THR A N 1
ATOM 650 C CA . THR A 1 85 ? 7.881 3.253 -21.200 1.00 54.28 85 THR A CA 1
ATOM 651 C C . THR A 1 85 ? 8.107 1.755 -21.495 1.00 54.28 85 THR A C 1
ATOM 653 O O . THR A 1 85 ? 8.983 1.134 -20.886 1.00 54.28 85 THR A O 1
ATOM 656 N N . PRO A 1 86 ? 7.378 1.115 -22.436 1.00 53.75 86 PRO A N 1
ATOM 657 C CA . PRO A 1 86 ? 7.462 -0.334 -22.634 1.00 53.75 86 PRO A CA 1
ATOM 658 C C . PRO A 1 86 ? 8.834 -0.840 -23.114 1.00 53.75 86 PRO A C 1
ATOM 660 O O . PRO A 1 86 ? 9.173 -1.992 -22.847 1.00 53.75 86 PRO A O 1
ATOM 663 N N . GLN A 1 87 ? 9.625 -0.006 -23.793 1.00 53.16 87 GLN A N 1
ATOM 664 C CA . GLN A 1 87 ? 10.977 -0.335 -24.265 1.00 53.16 87 GLN A CA 1
ATOM 665 C C . GLN A 1 87 ? 12.016 -0.326 -23.124 1.00 53.16 87 GLN A C 1
ATOM 667 O O . GLN A 1 87 ? 12.992 -1.069 -23.147 1.00 53.16 87 GLN A O 1
ATOM 672 N N . GLU A 1 88 ? 11.780 0.442 -22.057 1.00 56.97 88 GLU A N 1
ATOM 673 C CA . GLU A 1 88 ? 12.726 0.605 -20.941 1.00 56.97 88 GLU A CA 1
ATOM 674 C C . GLU A 1 88 ? 12.681 -0.539 -19.915 1.00 56.97 88 GLU A C 1
ATOM 676 O O . GLU A 1 88 ? 13.515 -0.613 -19.008 1.00 56.97 88 GLU A O 1
ATOM 681 N N . LEU A 1 89 ? 11.698 -1.434 -20.022 1.00 66.56 89 LEU A N 1
ATOM 682 C CA . LEU A 1 89 ? 11.437 -2.460 -19.018 1.00 66.56 89 LEU A CA 1
ATOM 683 C C . LEU A 1 89 ? 12.442 -3.587 -19.123 1.00 66.56 89 LEU A C 1
ATOM 685 O O . LEU A 1 89 ? 12.486 -4.268 -20.138 1.00 66.56 89 LEU A O 1
ATOM 689 N N . SER A 1 90 ? 13.206 -3.879 -18.070 1.00 70.62 90 SER A N 1
ATOM 690 C CA . SER A 1 90 ? 14.024 -5.093 -17.988 1.00 70.62 90 SER A CA 1
ATOM 691 C C . SER A 1 90 ? 13.151 -6.355 -17.861 1.00 70.62 90 SER A C 1
ATOM 693 O O . SER A 1 90 ? 11.949 -6.283 -17.629 1.00 70.62 90 SER A O 1
ATOM 695 N N . VAL A 1 91 ? 13.736 -7.549 -18.037 1.00 72.69 91 VAL A N 1
ATOM 696 C CA . VAL A 1 91 ? 12.986 -8.805 -17.804 1.00 72.69 91 VAL A CA 1
ATOM 697 C C . VAL A 1 91 ? 12.502 -8.869 -16.351 1.00 72.69 91 VAL A C 1
ATOM 699 O O . VAL A 1 91 ? 11.391 -9.317 -16.096 1.00 72.69 91 VAL A O 1
ATOM 702 N N . GLY A 1 92 ? 13.302 -8.351 -15.412 1.00 72.25 92 GLY A N 1
ATOM 703 C CA . GLY A 1 92 ? 12.902 -8.223 -14.012 1.00 72.25 92 GLY A CA 1
ATOM 704 C C . GLY A 1 92 ? 11.731 -7.259 -13.812 1.00 72.25 92 GLY A C 1
ATOM 705 O O . GLY A 1 92 ? 10.822 -7.581 -13.058 1.00 72.25 92 GLY A O 1
ATOM 706 N N . ASP A 1 93 ? 11.697 -6.131 -14.527 1.00 78.31 93 ASP A N 1
ATOM 707 C CA . ASP A 1 93 ? 10.587 -5.170 -14.419 1.00 78.31 93 ASP A CA 1
ATOM 708 C C . ASP A 1 93 ? 9.277 -5.743 -14.973 1.00 78.31 93 ASP A C 1
ATOM 710 O O . ASP A 1 93 ? 8.209 -5.429 -14.461 1.00 78.31 93 ASP A O 1
ATOM 714 N N . LEU A 1 94 ? 9.343 -6.625 -15.977 1.00 77.88 94 LEU A N 1
ATOM 715 C CA . LEU A 1 94 ? 8.167 -7.333 -16.492 1.00 77.88 94 LEU A CA 1
ATOM 716 C C . LEU A 1 94 ? 7.627 -8.358 -15.491 1.00 77.88 94 LEU A C 1
ATOM 718 O O . LEU A 1 94 ? 6.414 -8.448 -15.322 1.00 77.88 94 LEU A O 1
ATOM 722 N N . VAL A 1 95 ? 8.510 -9.100 -14.815 1.00 80.56 95 VAL A N 1
ATOM 723 C CA . VAL A 1 95 ? 8.118 -10.007 -13.721 1.00 80.56 95 VAL A CA 1
ATOM 724 C C . VAL A 1 95 ? 7.473 -9.216 -12.586 1.00 80.56 95 VAL A C 1
ATOM 726 O O . VAL A 1 95 ? 6.463 -9.631 -12.027 1.00 80.56 95 VAL A O 1
ATOM 729 N N . GLU A 1 96 ? 8.020 -8.051 -12.261 1.00 83.25 96 GLU A N 1
ATOM 730 C CA . GLU A 1 96 ? 7.466 -7.217 -11.204 1.00 83.25 96 GLU A CA 1
ATOM 731 C C . GLU A 1 96 ? 6.136 -6.567 -11.600 1.00 83.25 96 GLU A C 1
ATOM 733 O O . GLU A 1 96 ? 5.209 -6.499 -10.794 1.00 83.25 96 GLU A O 1
ATOM 738 N N . ALA A 1 97 ? 5.992 -6.167 -12.865 1.00 82.06 97 ALA A N 1
ATOM 739 C CA . ALA A 1 97 ? 4.719 -5.717 -13.404 1.00 82.06 97 ALA A CA 1
ATOM 740 C C . ALA A 1 97 ? 3.648 -6.819 -13.324 1.00 82.06 97 ALA A C 1
ATOM 742 O O . ALA A 1 97 ? 2.498 -6.512 -13.024 1.00 82.06 97 ALA A O 1
ATOM 743 N N . GLU A 1 98 ? 4.006 -8.096 -13.522 1.00 84.75 98 GLU A N 1
ATOM 744 C CA . GLU A 1 98 ? 3.083 -9.222 -13.304 1.00 84.75 98 GLU A CA 1
ATOM 745 C C . GLU A 1 98 ? 2.641 -9.344 -11.849 1.00 84.75 98 GLU A C 1
ATOM 747 O O . GLU A 1 98 ? 1.449 -9.517 -11.597 1.00 84.75 98 GLU A O 1
ATOM 752 N N . LYS A 1 99 ? 3.568 -9.228 -10.889 1.00 85.69 99 LYS A N 1
ATOM 753 C CA . LYS A 1 99 ? 3.226 -9.281 -9.460 1.00 85.69 99 LYS A CA 1
ATOM 754 C C . LYS A 1 99 ? 2.307 -8.129 -9.057 1.00 85.69 99 LYS A C 1
ATOM 756 O O . LYS A 1 99 ? 1.275 -8.353 -8.427 1.00 85.69 99 LYS A O 1
ATOM 761 N N . ALA A 1 100 ? 2.630 -6.903 -9.467 1.00 83.38 100 ALA A N 1
ATOM 762 C CA . ALA A 1 100 ? 1.793 -5.737 -9.198 1.00 83.38 100 ALA A CA 1
ATOM 763 C C . ALA A 1 100 ? 0.410 -5.858 -9.872 1.00 83.38 100 ALA A C 1
ATOM 765 O O . ALA A 1 100 ? -0.605 -5.445 -9.306 1.00 83.38 100 ALA A O 1
ATOM 766 N N . LEU A 1 101 ? 0.337 -6.480 -11.053 1.00 83.31 101 LEU A N 1
ATOM 767 C CA . LEU A 1 101 ? -0.928 -6.767 -11.726 1.00 83.31 101 LEU A CA 1
ATOM 768 C C . LEU A 1 101 ? -1.748 -7.836 -10.987 1.00 83.31 101 LEU A C 1
ATOM 770 O O . LEU A 1 101 ? -2.963 -7.692 -10.867 1.00 83.31 101 LEU A O 1
ATOM 774 N N . ALA A 1 102 ? -1.100 -8.871 -10.447 1.00 84.62 102 ALA A N 1
ATOM 775 C CA . ALA A 1 102 ? -1.752 -9.866 -9.599 1.00 84.62 102 ALA A CA 1
ATOM 776 C C . ALA A 1 102 ? -2.351 -9.213 -8.344 1.00 84.62 102 ALA A C 1
ATOM 778 O O . ALA A 1 102 ? -3.545 -9.369 -8.097 1.00 84.62 102 ALA A O 1
ATOM 779 N N . TYR A 1 103 ? -1.574 -8.371 -7.650 1.00 80.38 103 TYR A N 1
ATOM 780 C CA . TYR A 1 103 ? -2.062 -7.582 -6.517 1.00 80.38 103 TYR A CA 1
ATOM 781 C C . TYR A 1 103 ? -3.300 -6.753 -6.890 1.00 80.38 103 TYR A C 1
ATOM 783 O O . TYR A 1 103 ? -4.342 -6.876 -6.252 1.00 80.38 103 TYR A O 1
ATOM 791 N N . THR A 1 104 ? -3.235 -5.951 -7.964 1.00 75.00 104 THR A N 1
ATOM 792 C CA . THR A 1 104 ? -4.381 -5.113 -8.376 1.00 75.00 104 THR A CA 1
ATOM 793 C C . THR A 1 104 ? -5.631 -5.937 -8.695 1.00 75.00 104 THR A C 1
ATOM 795 O O . THR A 1 104 ? -6.732 -5.532 -8.322 1.00 75.00 104 THR A O 1
ATOM 798 N N . LYS A 1 105 ? -5.485 -7.120 -9.299 1.00 79.88 105 LYS A N 1
ATOM 799 C CA . LYS A 1 105 ? -6.604 -8.034 -9.555 1.00 79.88 105 LYS A CA 1
ATOM 800 C C . LYS A 1 105 ? -7.241 -8.549 -8.259 1.00 79.88 105 LYS A C 1
ATOM 802 O O . LYS A 1 105 ? -8.467 -8.580 -8.154 1.00 79.88 105 LYS A O 1
ATOM 807 N N . ASP A 1 106 ? -6.433 -8.897 -7.262 1.00 77.81 106 ASP A N 1
ATOM 808 C CA . ASP A 1 106 ? -6.917 -9.417 -5.977 1.00 77.81 106 ASP A CA 1
ATOM 809 C C . ASP A 1 106 ? -7.681 -8.360 -5.152 1.00 77.81 106 ASP A C 1
ATOM 811 O O . ASP A 1 106 ? -8.611 -8.698 -4.403 1.00 77.81 106 ASP A O 1
ATOM 815 N N . THR A 1 107 ? -7.389 -7.072 -5.390 1.00 68.12 107 THR A N 1
ATOM 816 C CA . THR A 1 107 ? -8.130 -5.927 -4.820 1.00 68.12 107 THR A CA 1
ATOM 817 C C . THR A 1 107 ? -9.533 -5.725 -5.416 1.00 68.12 107 THR A C 1
ATOM 819 O O . THR A 1 107 ? -10.298 -4.888 -4.930 1.00 68.12 107 THR A O 1
ATOM 822 N N . GLY A 1 108 ? -9.905 -6.507 -6.440 1.00 68.25 108 GLY A N 1
ATOM 823 C CA . GLY A 1 108 ? -11.216 -6.466 -7.103 1.00 68.25 108 GLY A CA 1
ATOM 824 C C . GLY A 1 108 ? -11.269 -5.621 -8.380 1.00 68.25 108 GLY A C 1
ATOM 825 O O . GLY A 1 108 ? -12.347 -5.440 -8.940 1.00 68.25 108 GLY A O 1
ATOM 826 N N . LEU A 1 109 ? -10.130 -5.111 -8.861 1.00 69.06 109 LEU A N 1
ATOM 827 C CA . LEU A 1 109 ? -10.066 -4.302 -10.079 1.00 69.06 109 LEU A CA 1
ATOM 828 C C . LEU A 1 109 ? -10.096 -5.150 -11.355 1.00 69.06 109 LEU A C 1
ATOM 830 O O . LEU A 1 109 ? -9.369 -6.136 -11.492 1.00 69.06 109 LEU A O 1
ATOM 834 N N . GLU A 1 110 ? -10.869 -4.699 -12.344 1.00 70.88 110 GLU A N 1
ATOM 835 C CA . GLU A 1 110 ? -10.848 -5.262 -13.693 1.00 70.88 110 GLU A 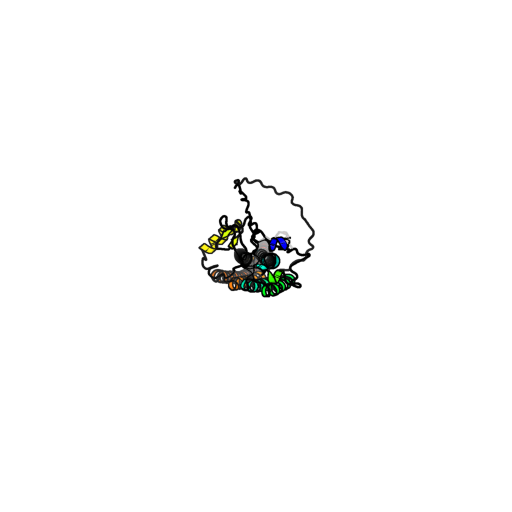CA 1
ATOM 836 C C . GLU A 1 110 ? -9.657 -4.693 -14.481 1.00 70.88 110 GLU A C 1
ATOM 838 O O . GLU A 1 110 ? -9.663 -3.550 -14.935 1.00 70.88 110 GLU A O 1
ATOM 843 N N . VAL A 1 111 ? -8.600 -5.498 -14.619 1.00 71.69 111 VAL A N 1
ATOM 844 C CA . VAL A 1 111 ? -7.318 -5.095 -15.231 1.00 71.69 111 VAL A CA 1
ATOM 845 C C . VAL A 1 111 ? -6.976 -5.891 -16.499 1.00 71.69 111 VAL A C 1
ATOM 847 O O . VAL A 1 111 ? -5.818 -5.952 -16.911 1.00 71.69 111 VAL A O 1
ATOM 850 N N . GLU A 1 112 ? -7.970 -6.501 -17.157 1.00 73.94 112 GLU A N 1
ATOM 851 C CA . GLU A 1 112 ? -7.766 -7.383 -18.324 1.00 73.94 112 GLU A CA 1
ATOM 852 C C . GLU A 1 112 ? -7.024 -6.701 -19.481 1.00 73.94 112 GLU A C 1
ATOM 854 O O . GLU A 1 112 ? -6.164 -7.305 -20.128 1.00 73.94 112 GLU A O 1
ATOM 859 N N . TRP A 1 113 ? -7.305 -5.419 -19.720 1.00 70.81 113 TRP A N 1
ATOM 860 C CA . TRP A 1 113 ? -6.596 -4.648 -20.737 1.00 70.81 113 TRP A CA 1
ATOM 861 C C . TRP A 1 113 ? -5.100 -4.487 -20.413 1.00 70.81 113 TRP A C 1
ATOM 863 O O . TRP A 1 113 ? -4.275 -4.614 -21.318 1.00 70.81 113 TRP A O 1
ATOM 873 N N . LEU A 1 114 ? -4.730 -4.295 -19.138 1.00 67.81 114 LEU A N 1
ATOM 874 C CA . LEU A 1 114 ? -3.324 -4.239 -18.712 1.00 67.81 114 LEU A CA 1
ATOM 875 C C . LEU A 1 114 ? -2.641 -5.607 -18.831 1.00 67.81 114 LEU A C 1
ATOM 877 O O . LEU A 1 114 ? -1.487 -5.661 -19.246 1.00 67.81 114 LEU A O 1
ATOM 881 N N . VAL A 1 115 ? -3.353 -6.709 -18.554 1.00 75.81 115 VAL A N 1
ATOM 882 C CA . VAL A 1 115 ? -2.850 -8.078 -18.796 1.00 75.81 115 VAL A CA 1
ATOM 883 C C . VAL A 1 115 ? -2.508 -8.261 -20.271 1.00 75.81 115 VAL A C 1
ATOM 885 O O . VAL A 1 115 ? -1.413 -8.708 -20.615 1.00 75.81 115 VAL A O 1
ATOM 888 N N . LYS A 1 116 ? -3.426 -7.874 -21.163 1.00 72.00 116 LYS A N 1
ATOM 889 C CA . LYS A 1 116 ? -3.187 -7.933 -22.605 1.00 72.00 116 LYS A CA 1
ATOM 890 C C . LYS A 1 116 ? -1.992 -7.064 -22.999 1.00 72.00 116 LYS A C 1
ATOM 892 O O . LYS A 1 116 ? -1.130 -7.525 -23.743 1.00 72.00 116 LYS A O 1
ATOM 897 N N . LYS A 1 117 ? -1.916 -5.838 -22.472 1.00 74.69 117 LYS A N 1
ATOM 898 C CA . LYS A 1 117 ? -0.824 -4.908 -22.764 1.00 74.69 117 LYS A CA 1
ATOM 899 C C . LYS A 1 117 ? 0.535 -5.452 -22.327 1.00 74.69 117 LYS A C 1
ATOM 901 O O . LYS A 1 117 ? 1.492 -5.365 -23.086 1.00 74.69 117 LYS A O 1
ATOM 906 N N . LEU A 1 118 ? 0.613 -6.056 -21.145 1.00 77.25 118 LEU A N 1
ATOM 907 C CA . LEU A 1 118 ? 1.825 -6.689 -20.633 1.00 77.25 118 LEU A CA 1
ATOM 908 C C . LEU A 1 118 ? 2.310 -7.825 -21.544 1.00 77.25 118 LEU A C 1
ATOM 910 O O . LEU A 1 118 ? 3.499 -7.896 -21.847 1.00 77.25 118 LEU A O 1
ATOM 914 N N . ASN A 1 119 ? 1.396 -8.665 -22.036 1.00 76.19 119 ASN A N 1
ATOM 915 C CA . ASN A 1 119 ? 1.733 -9.728 -22.986 1.00 76.19 119 ASN A CA 1
ATOM 916 C C . ASN A 1 119 ? 2.249 -9.164 -24.320 1.00 76.19 119 ASN A C 1
ATOM 918 O O . ASN A 1 119 ? 3.272 -9.627 -24.816 1.00 76.19 119 ASN A O 1
ATOM 922 N N . GLU A 1 120 ? 1.615 -8.113 -24.853 1.00 75.12 120 GLU A N 1
ATOM 923 C CA . GLU A 1 120 ? 2.098 -7.424 -26.062 1.00 75.12 120 GLU A CA 1
ATOM 924 C C . GLU A 1 120 ? 3.527 -6.877 -25.888 1.00 75.12 120 GLU A C 1
ATOM 926 O O . GLU A 1 120 ? 4.331 -6.924 -26.820 1.00 75.12 120 GLU A O 1
ATOM 931 N N . VAL A 1 121 ? 3.856 -6.335 -24.709 1.00 72.12 121 VAL A N 1
ATOM 932 C CA . VAL A 1 121 ? 5.202 -5.815 -24.413 1.00 72.12 121 VAL A CA 1
ATOM 933 C C . VAL A 1 121 ? 6.224 -6.948 -24.319 1.00 72.12 121 VAL A C 1
ATOM 935 O O . VAL A 1 121 ? 7.313 -6.828 -24.880 1.00 72.12 121 VAL A O 1
ATOM 938 N N . LYS A 1 122 ? 5.874 -8.066 -23.671 1.00 73.00 122 LYS A N 1
ATOM 939 C CA . LYS A 1 122 ? 6.733 -9.257 -23.580 1.00 73.00 122 LYS A CA 1
ATOM 940 C C . LYS A 1 122 ? 7.107 -9.800 -24.959 1.00 73.00 122 LYS A C 1
ATOM 942 O O . LYS A 1 122 ? 8.290 -9.974 -25.233 1.00 73.00 122 LYS A O 1
ATOM 947 N N . GLU A 1 123 ? 6.119 -9.975 -25.837 1.00 70.31 123 GLU A N 1
ATOM 948 C CA . GLU A 1 123 ? 6.329 -10.481 -27.201 1.00 70.31 123 GLU A CA 1
ATOM 949 C C . GLU A 1 123 ? 7.244 -9.567 -28.030 1.00 70.31 123 GLU A C 1
ATOM 951 O O . GLU A 1 123 ? 8.114 -10.042 -28.758 1.00 70.31 123 GLU A O 1
ATOM 956 N N . LYS A 1 124 ? 7.091 -8.241 -27.907 1.00 66.69 124 LYS A N 1
ATOM 957 C CA . LYS A 1 124 ? 7.943 -7.275 -28.623 1.00 66.69 124 LYS A CA 1
ATOM 958 C C . LYS A 1 124 ? 9.383 -7.277 -28.127 1.00 66.69 124 LYS A C 1
ATOM 960 O O . LYS A 1 124 ? 10.307 -7.115 -28.921 1.00 66.69 124 LYS A O 1
ATOM 965 N N . LYS A 1 125 ? 9.581 -7.464 -26.824 1.00 62.25 125 LYS A N 1
ATOM 966 C CA . LYS A 1 125 ? 10.904 -7.403 -26.208 1.00 62.25 125 LYS A CA 1
ATOM 967 C C . LYS A 1 125 ? 11.781 -8.608 -26.549 1.00 62.25 125 LYS A C 1
ATOM 969 O O . LYS A 1 125 ? 13.000 -8.491 -26.612 1.00 62.25 125 LYS A O 1
ATOM 974 N N . GLU A 1 126 ? 11.170 -9.751 -26.836 1.00 52.19 126 GLU A N 1
ATOM 975 C CA . GLU A 1 126 ? 11.875 -10.927 -27.356 1.00 52.19 126 GLU A CA 1
ATOM 976 C C . GLU A 1 126 ? 12.451 -10.701 -28.774 1.00 52.19 126 GLU A C 1
ATOM 978 O O . GLU A 1 126 ? 13.253 -11.510 -29.240 1.00 52.19 126 GLU A O 1
ATOM 983 N N . ALA A 1 127 ? 12.113 -9.583 -29.439 1.00 43.31 127 ALA A N 1
ATOM 984 C CA . ALA A 1 127 ? 12.484 -9.281 -30.822 1.00 43.31 127 ALA A CA 1
ATOM 985 C C . ALA A 1 127 ? 13.488 -8.115 -31.028 1.00 43.31 127 ALA A C 1
ATOM 987 O O . ALA A 1 127 ? 13.822 -7.840 -32.181 1.00 43.31 127 ALA A O 1
ATOM 988 N N . GLN A 1 128 ? 13.986 -7.421 -29.987 1.00 46.16 128 GLN A N 1
ATOM 989 C CA . GLN A 1 128 ? 14.810 -6.199 -30.149 1.00 46.16 128 GLN A CA 1
ATOM 990 C C . GLN A 1 128 ? 16.167 -6.210 -29.411 1.00 46.16 128 GLN A C 1
ATOM 992 O O . GLN A 1 128 ? 16.301 -6.748 -28.315 1.00 46.16 128 GLN A O 1
ATOM 997 N N . SER A 1 129 ? 17.172 -5.552 -30.009 1.00 42.38 129 SER A N 1
ATOM 998 C CA . SER A 1 129 ? 18.457 -5.181 -29.391 1.00 42.38 129 SER A CA 1
ATOM 999 C C . SER A 1 129 ? 18.455 -3.695 -28.999 1.00 42.38 129 SER A C 1
ATOM 1001 O O . SER A 1 129 ? 18.314 -2.852 -29.883 1.00 42.38 129 SER A O 1
ATOM 1003 N N . GLU A 1 130 ? 18.648 -3.363 -27.716 1.00 49.91 130 GLU A N 1
ATOM 1004 C CA . GLU A 1 130 ? 18.626 -1.980 -27.192 1.00 49.91 130 GLU A CA 1
ATOM 1005 C C . GLU A 1 130 ? 19.716 -1.711 -26.131 1.00 49.91 130 GLU A C 1
ATOM 1007 O O . GLU A 1 130 ? 20.307 -2.631 -25.562 1.00 49.91 130 GLU A O 1
ATOM 1012 N N . GLY A 1 131 ? 19.979 -0.426 -25.863 1.00 44.78 131 GLY A N 1
ATOM 1013 C CA . GLY A 1 131 ? 20.992 0.103 -24.940 1.00 44.78 131 GLY A CA 1
ATOM 1014 C C . GLY A 1 131 ? 20.653 1.533 -24.479 1.00 44.78 131 GLY A C 1
ATOM 1015 O O . GLY A 1 131 ? 19.980 2.274 -25.190 1.00 44.78 131 GLY A O 1
ATOM 1016 N N . GLN A 1 132 ? 21.104 1.911 -23.278 1.00 47.44 132 GLN A N 1
ATOM 1017 C CA . GLN A 1 132 ? 20.680 3.117 -22.538 1.00 47.44 132 GLN A CA 1
ATOM 1018 C C . GLN A 1 132 ? 21.847 4.100 -22.303 1.00 47.44 132 GLN A C 1
ATOM 1020 O O . GLN A 1 132 ? 22.992 3.659 -22.200 1.00 47.44 132 GLN A O 1
ATOM 1025 N N . ASN A 1 133 ? 21.566 5.408 -22.169 1.00 45.34 133 ASN A N 1
ATOM 1026 C CA . ASN A 1 133 ? 22.544 6.426 -21.741 1.00 45.34 133 ASN A CA 1
ATOM 1027 C C . ASN A 1 133 ? 21.884 7.609 -21.005 1.00 45.34 133 ASN A C 1
ATOM 1029 O O . ASN A 1 133 ? 20.740 7.956 -21.292 1.00 45.34 133 ASN A O 1
ATOM 1033 N N . TRP A 1 134 ? 22.629 8.248 -20.098 1.00 45.09 134 TRP A N 1
ATOM 1034 C CA . TRP A 1 134 ? 22.224 9.467 -19.389 1.00 45.09 134 TRP A CA 1
ATOM 1035 C C . TRP A 1 134 ? 22.774 10.703 -20.112 1.00 45.09 134 TRP A C 1
ATOM 1037 O O . TRP A 1 134 ? 23.965 10.753 -20.423 1.00 45.09 134 TRP A O 1
ATOM 1047 N N . PHE A 1 135 ? 21.927 11.704 -20.370 1.00 48.00 135 PHE A N 1
ATOM 1048 C CA . PHE A 1 135 ? 22.360 12.977 -20.953 1.00 48.00 135 PHE A CA 1
ATOM 1049 C C . PHE A 1 135 ? 22.743 13.962 -19.841 1.00 48.00 135 PHE A C 1
ATOM 1051 O O . PHE A 1 135 ? 21.919 14.332 -19.008 1.00 48.00 135 PHE A O 1
ATOM 1058 N N . GLU A 1 136 ? 23.999 14.403 -19.846 1.00 47.44 136 GLU A N 1
ATOM 1059 C CA . GLU A 1 136 ? 24.536 15.431 -18.945 1.00 47.44 136 GLU A CA 1
ATOM 1060 C C . GLU A 1 136 ? 25.065 16.613 -19.768 1.00 47.44 136 GLU A C 1
ATOM 1062 O O . GLU A 1 136 ? 25.326 16.477 -20.962 1.00 47.44 136 GLU A O 1
ATOM 1067 N N . GLU A 1 137 ? 25.334 17.766 -19.141 1.00 46.53 137 GLU A N 1
ATOM 1068 C CA . GLU A 1 137 ? 25.901 18.944 -19.831 1.00 46.53 137 GLU A CA 1
ATOM 1069 C C . GLU A 1 137 ? 27.181 18.612 -20.633 1.00 46.53 137 GLU A C 1
ATOM 1071 O O . GLU A 1 137 ? 27.454 19.216 -21.673 1.00 46.53 137 GLU A O 1
ATOM 1076 N N . LYS A 1 138 ? 27.943 17.608 -20.171 1.00 47.31 138 LYS A N 1
ATOM 1077 C CA . LYS A 1 138 ? 29.180 17.112 -20.796 1.00 47.31 138 LYS A CA 1
ATOM 1078 C C . LYS A 1 138 ? 28.971 15.971 -21.803 1.00 47.31 138 LYS A C 1
ATOM 1080 O O . LYS A 1 138 ? 29.914 15.642 -22.518 1.00 47.31 138 LYS A O 1
ATOM 1085 N N . ALA A 1 139 ? 27.783 15.373 -21.864 1.00 53.88 139 ALA A N 1
ATOM 1086 C CA . ALA A 1 139 ? 27.453 14.215 -22.694 1.00 53.88 139 ALA A CA 1
ATOM 1087 C C . ALA A 1 139 ? 26.137 14.469 -23.449 1.00 53.88 139 ALA A C 1
ATOM 1089 O O . ALA A 1 139 ? 25.079 13.965 -23.082 1.00 53.88 139 ALA A O 1
ATOM 1090 N N . LYS A 1 140 ? 26.219 15.297 -24.498 1.00 54.25 140 LYS A N 1
ATOM 1091 C CA . LYS A 1 140 ? 25.057 15.799 -25.257 1.00 54.25 140 LYS A CA 1
ATOM 1092 C C . LYS A 1 140 ? 24.564 14.874 -26.372 1.00 54.25 140 LYS A C 1
ATOM 1094 O O . LYS A 1 140 ? 23.477 15.085 -26.901 1.00 54.25 140 LYS A O 1
ATOM 1099 N N . GLY A 1 141 ? 25.358 13.868 -26.737 1.00 53.56 141 GLY A N 1
ATOM 1100 C CA . GLY A 1 141 ? 25.062 12.952 -27.837 1.00 53.56 141 GLY A CA 1
ATOM 1101 C C . GLY A 1 141 ? 25.037 11.498 -27.385 1.00 53.56 141 GLY A C 1
ATOM 1102 O O . GLY A 1 141 ? 25.909 11.068 -26.628 1.00 53.56 141 GLY A O 1
ATOM 1103 N N . TRP A 1 142 ? 24.068 10.732 -27.889 1.00 59.09 142 TRP A N 1
ATOM 1104 C CA . TRP A 1 142 ? 24.035 9.277 -27.746 1.00 59.09 142 TRP A CA 1
ATOM 1105 C C . TRP A 1 142 ? 23.589 8.593 -29.042 1.00 59.09 142 TRP A C 1
ATOM 1107 O O . TRP A 1 142 ? 22.803 9.143 -29.812 1.00 59.09 142 TRP A O 1
ATOM 1117 N N . GLY A 1 143 ? 24.111 7.396 -29.300 1.00 57.34 143 GLY A N 1
ATOM 1118 C CA . GLY A 1 143 ? 23.815 6.619 -30.493 1.00 57.34 143 GLY A CA 1
ATOM 1119 C C . GLY A 1 143 ? 24.550 5.284 -30.517 1.00 57.34 143 GLY A C 1
ATOM 1120 O O . GLY A 1 143 ? 25.545 5.091 -29.823 1.00 57.34 143 GLY A O 1
ATOM 1121 N N . PHE A 1 144 ? 24.089 4.360 -31.354 1.00 56.16 144 PHE A N 1
ATOM 1122 C CA . PHE A 1 144 ? 24.788 3.096 -31.578 1.00 56.16 144 PHE A CA 1
ATOM 1123 C C . PHE A 1 144 ? 25.763 3.264 -32.747 1.00 56.16 144 PHE A C 1
ATOM 1125 O O . PHE A 1 144 ? 25.333 3.672 -33.829 1.00 56.16 144 PHE A O 1
ATOM 1132 N N . PRO A 1 145 ? 27.053 2.916 -32.585 1.00 53.06 145 PRO A N 1
ATOM 1133 C CA . PRO A 1 145 ? 28.021 2.973 -33.683 1.00 53.06 145 PRO A CA 1
ATOM 1134 C C . PRO A 1 145 ? 27.701 2.021 -34.847 1.00 53.06 145 PRO A C 1
ATOM 1136 O O . PRO A 1 145 ? 28.250 2.185 -35.932 1.00 53.06 145 PRO A O 1
ATOM 1139 N N . SER A 1 146 ? 26.842 1.024 -34.610 1.00 60.03 146 SER A N 1
ATOM 1140 C CA . SER A 1 146 ? 26.676 -0.155 -35.463 1.00 60.03 146 SER A CA 1
ATOM 1141 C C . SER A 1 146 ? 25.216 -0.620 -35.496 1.00 60.03 146 SER A C 1
ATOM 1143 O O . SER A 1 146 ? 24.917 -1.733 -35.073 1.00 60.03 146 SER A O 1
ATOM 1145 N N . MET A 1 147 ? 24.288 0.245 -35.918 1.00 61.19 147 MET A N 1
ATOM 1146 C CA . MET A 1 147 ? 22.853 -0.072 -35.843 1.00 61.19 147 MET A CA 1
ATOM 1147 C C . MET A 1 147 ? 22.386 -0.983 -36.995 1.00 61.19 147 MET A C 1
ATOM 1149 O O . MET A 1 147 ? 21.703 -1.971 -36.753 1.00 61.19 147 MET A O 1
ATOM 1153 N N . LEU A 1 148 ? 22.783 -0.670 -38.236 1.00 68.06 148 LEU A N 1
ATOM 1154 C CA . LEU A 1 148 ? 22.507 -1.452 -39.452 1.00 68.06 148 LEU A CA 1
ATOM 1155 C C . LEU A 1 148 ? 23.680 -1.321 -40.434 1.00 68.06 148 LEU A C 1
ATOM 1157 O O . LEU A 1 148 ? 24.291 -0.252 -40.536 1.00 68.06 148 LEU A O 1
ATOM 1161 N N . SER A 1 149 ? 23.996 -2.384 -41.172 1.00 73.81 149 SER A N 1
ATOM 1162 C CA . SER A 1 149 ? 25.011 -2.342 -42.230 1.00 73.81 149 SER A CA 1
ATOM 1163 C C . SER A 1 149 ? 24.471 -1.725 -43.522 1.00 73.81 149 SER A C 1
ATOM 1165 O O . SER A 1 149 ? 23.277 -1.778 -43.828 1.00 73.81 149 SER A O 1
ATOM 1167 N N . LEU A 1 150 ? 25.371 -1.157 -44.325 1.00 77.44 150 LEU A N 1
ATOM 1168 C CA . LEU A 1 150 ? 25.017 -0.601 -45.629 1.00 77.44 150 LEU A CA 1
ATOM 1169 C C . LEU A 1 150 ? 24.462 -1.662 -46.597 1.00 77.44 150 LEU A C 1
ATOM 1171 O O . LEU A 1 150 ? 23.594 -1.352 -47.415 1.00 77.44 150 LEU A O 1
ATOM 1175 N N . ASP A 1 151 ? 24.923 -2.908 -46.484 1.00 78.56 151 ASP A N 1
ATOM 1176 C CA . ASP A 1 151 ? 24.434 -4.033 -47.285 1.00 78.56 151 ASP A CA 1
ATOM 1177 C C . ASP A 1 151 ? 22.988 -4.405 -46.922 1.00 78.56 151 ASP A C 1
ATOM 1179 O O . ASP A 1 151 ? 22.176 -4.658 -47.813 1.00 78.56 151 ASP A O 1
ATOM 1183 N N . GLU A 1 152 ? 22.631 -4.367 -45.634 1.00 75.81 152 GLU A N 1
ATOM 1184 C CA . GLU A 1 152 ? 21.258 -4.600 -45.164 1.00 75.81 152 GLU A CA 1
ATOM 1185 C C . GLU A 1 152 ? 20.302 -3.500 -45.634 1.00 75.81 152 GLU A C 1
ATOM 1187 O O . GLU A 1 152 ? 19.191 -3.798 -46.071 1.00 75.81 152 GLU A O 1
ATOM 1192 N N . ILE A 1 153 ? 20.737 -2.236 -45.615 1.00 79.75 153 ILE A N 1
ATOM 1193 C CA . ILE A 1 153 ? 19.932 -1.108 -46.109 1.00 79.75 153 ILE A CA 1
ATOM 1194 C C . ILE A 1 153 ? 19.704 -1.234 -47.625 1.00 79.75 153 ILE A C 1
ATOM 1196 O O . ILE A 1 153 ? 18.586 -1.018 -48.097 1.00 79.75 153 ILE A O 1
ATOM 1200 N N . ASN A 1 154 ? 20.736 -1.628 -48.380 1.00 78.44 154 ASN A N 1
ATOM 1201 C CA . ASN A 1 154 ? 20.711 -1.707 -49.845 1.00 78.44 154 ASN A CA 1
ATOM 1202 C C . ASN A 1 154 ? 20.098 -2.991 -50.419 1.00 78.44 154 ASN A C 1
ATOM 1204 O O . ASN A 1 154 ? 19.893 -3.080 -51.635 1.00 78.44 154 ASN A O 1
ATOM 1208 N N . ALA A 1 155 ? 19.812 -3.997 -49.592 1.00 82.19 155 ALA A N 1
ATOM 1209 C CA . ALA A 1 155 ? 19.194 -5.226 -50.066 1.00 82.19 155 ALA A CA 1
ATOM 1210 C C . ALA A 1 155 ? 17.813 -4.937 -50.688 1.00 82.19 155 ALA A C 1
ATOM 1212 O O . ALA A 1 155 ? 16.986 -4.230 -50.116 1.00 82.19 155 ALA A O 1
ATOM 1213 N N . LYS A 1 156 ? 17.559 -5.499 -51.882 1.00 73.44 156 LYS A N 1
ATOM 1214 C CA . LYS A 1 156 ? 16.376 -5.191 -52.715 1.00 73.44 156 LYS A CA 1
ATOM 1215 C C . LYS A 1 156 ? 15.031 -5.392 -52.008 1.00 73.44 156 LYS A C 1
ATOM 1217 O O . LYS A 1 156 ? 14.080 -4.698 -52.349 1.00 73.44 156 LYS A O 1
ATOM 1222 N N . ASP A 1 157 ? 14.987 -6.293 -51.030 1.00 75.62 157 ASP A N 1
ATOM 1223 C CA . ASP A 1 157 ? 13.782 -6.667 -50.286 1.00 75.62 157 ASP A CA 1
ATOM 1224 C C . ASP A 1 157 ? 13.875 -6.298 -48.793 1.00 75.62 157 ASP A C 1
ATOM 1226 O O . ASP A 1 157 ? 13.136 -6.836 -47.973 1.00 75.62 157 ASP A O 1
ATOM 1230 N N . SER A 1 158 ? 14.790 -5.396 -48.415 1.00 74.62 158 SER A N 1
ATOM 1231 C CA . SER A 1 158 ? 15.030 -5.047 -47.007 1.00 74.62 158 SER A CA 1
ATOM 1232 C C . SER A 1 158 ? 13.865 -4.308 -46.346 1.00 74.62 158 SER A C 1
ATOM 1234 O O . SER A 1 158 ? 13.702 -4.352 -45.131 1.00 74.62 158 SER A O 1
ATOM 1236 N N . GLY A 1 159 ? 13.060 -3.598 -47.143 1.00 77.88 159 GLY A N 1
ATOM 1237 C CA . GLY A 1 159 ? 11.961 -2.765 -46.656 1.00 77.88 159 GLY A CA 1
ATOM 1238 C C . GLY A 1 159 ? 12.395 -1.455 -45.982 1.00 77.88 159 GLY A C 1
ATOM 1239 O O . GLY A 1 159 ? 11.528 -0.674 -45.597 1.00 77.88 159 GLY A O 1
ATOM 1240 N N . PHE A 1 160 ? 13.701 -1.170 -45.871 1.00 75.12 160 PHE A N 1
ATOM 1241 C CA . PHE A 1 160 ? 14.208 0.051 -45.224 1.00 75.12 160 PHE A CA 1
ATOM 1242 C C . PHE A 1 160 ? 14.099 1.306 -46.100 1.00 75.12 160 PHE A C 1
ATOM 1244 O O . PHE A 1 160 ? 13.969 2.416 -45.580 1.00 75.12 160 PHE A O 1
ATOM 1251 N N . LEU A 1 161 ? 14.157 1.148 -47.425 1.00 78.94 161 LEU A N 1
ATOM 1252 C CA . LEU A 1 161 ? 14.122 2.256 -48.377 1.00 78.94 161 LEU A CA 1
ATOM 1253 C C . LEU A 1 161 ? 12.742 2.386 -49.021 1.00 78.94 161 LEU A C 1
ATOM 1255 O O . LEU A 1 161 ? 12.251 1.463 -49.668 1.00 78.94 161 LEU A O 1
ATOM 1259 N N . VAL A 1 162 ? 12.160 3.579 -48.929 1.00 79.25 162 VAL A N 1
ATOM 1260 C CA . VAL A 1 162 ? 10.954 3.952 -49.676 1.00 79.25 162 VAL A CA 1
ATOM 1261 C C . VAL A 1 162 ? 11.359 5.027 -50.673 1.00 79.25 162 VAL A C 1
ATOM 1263 O O . VAL A 1 162 ? 11.833 6.088 -50.283 1.00 79.25 162 VAL A O 1
ATOM 1266 N N . ASN A 1 163 ? 11.227 4.744 -51.971 1.00 82.50 163 ASN A N 1
ATOM 1267 C CA . ASN A 1 163 ? 11.672 5.631 -53.058 1.00 82.50 163 ASN A CA 1
ATOM 1268 C C . ASN A 1 163 ? 13.158 6.046 -52.975 1.00 82.50 163 ASN A C 1
ATOM 1270 O O . ASN A 1 163 ? 13.523 7.143 -53.390 1.00 82.50 163 ASN A O 1
ATOM 1274 N N . GLY A 1 164 ? 14.025 5.171 -52.451 1.00 80.81 164 GLY A N 1
ATOM 1275 C CA . GLY A 1 164 ? 15.456 5.462 -52.294 1.00 80.81 164 GLY A CA 1
ATOM 1276 C C . GLY A 1 164 ? 15.779 6.415 -51.138 1.00 80.81 164 GLY A C 1
ATOM 1277 O O . GLY A 1 164 ? 16.895 6.928 -51.059 1.00 80.81 164 GLY A O 1
ATOM 1278 N N . GLU A 1 165 ? 14.824 6.651 -50.239 1.00 80.25 165 GLU A N 1
ATOM 1279 C CA . GLU A 1 165 ? 15.014 7.436 -49.025 1.00 80.25 165 GLU A CA 1
ATOM 1280 C C . GLU A 1 165 ? 14.861 6.552 -47.789 1.00 80.25 165 GLU A C 1
ATOM 1282 O O . GLU A 1 165 ? 13.970 5.702 -47.711 1.00 80.25 165 GLU A O 1
ATOM 1287 N N . LEU A 1 166 ? 15.732 6.780 -46.807 1.00 80.31 166 LEU A N 1
ATOM 1288 C CA . LEU A 1 166 ? 15.665 6.145 -45.500 1.00 80.31 166 LEU A CA 1
ATOM 1289 C C . LEU A 1 166 ? 14.874 7.041 -44.540 1.00 80.31 166 LEU A C 1
ATOM 1291 O O . LEU A 1 166 ? 15.184 8.229 -44.356 1.00 80.31 166 LEU A O 1
ATOM 1295 N N . LYS A 1 167 ? 13.860 6.465 -43.890 1.00 75.19 167 LYS A N 1
ATOM 1296 C CA . LYS A 1 167 ? 13.150 7.113 -42.785 1.00 75.19 167 LYS A CA 1
ATOM 1297 C C . LYS A 1 167 ? 13.674 6.573 -41.463 1.00 75.19 167 LYS A C 1
ATOM 1299 O O . LYS A 1 167 ? 13.314 5.481 -41.049 1.00 75.19 167 LYS A O 1
ATOM 1304 N N . ILE A 1 168 ? 14.474 7.381 -40.785 1.00 68.69 168 ILE A N 1
ATOM 1305 C CA . ILE A 1 168 ? 14.830 7.142 -39.390 1.00 68.69 168 ILE A CA 1
ATOM 1306 C C . ILE A 1 168 ? 13.777 7.844 -38.537 1.00 68.69 168 ILE A C 1
ATOM 1308 O O . ILE A 1 168 ? 13.508 9.031 -38.738 1.00 68.69 168 ILE A O 1
ATOM 1312 N N . VAL A 1 169 ? 13.157 7.102 -37.627 1.00 57.84 169 VAL A N 1
ATOM 1313 C CA . VAL A 1 169 ? 12.248 7.646 -36.619 1.00 57.84 169 VAL A CA 1
ATOM 1314 C C . VAL A 1 169 ? 12.947 7.499 -35.281 1.00 57.84 169 VAL A C 1
ATOM 1316 O O . VAL A 1 169 ? 13.225 6.382 -34.858 1.00 57.84 169 VAL A O 1
ATOM 1319 N N . VAL A 1 170 ? 13.263 8.629 -34.656 1.00 55.84 170 VAL A N 1
ATOM 1320 C CA . VAL A 1 170 ? 13.742 8.677 -33.276 1.00 55.84 170 VAL A CA 1
ATOM 1321 C C . VAL A 1 170 ? 12.596 9.250 -32.460 1.00 55.84 170 VAL A C 1
ATOM 1323 O O . VAL A 1 170 ? 12.203 10.397 -32.670 1.00 55.84 170 VAL A O 1
ATOM 1326 N N . GLU A 1 171 ? 12.022 8.430 -31.593 1.00 47.06 171 GLU A N 1
ATOM 1327 C CA . GLU A 1 171 ? 11.039 8.867 -30.610 1.00 47.06 171 GLU A CA 1
ATOM 1328 C C . GLU A 1 171 ? 11.800 9.174 -29.321 1.00 47.06 171 GLU A C 1
ATOM 1330 O O . GLU A 1 171 ? 12.482 8.309 -28.778 1.00 47.06 171 GLU A O 1
ATOM 1335 N N . ILE A 1 172 ? 11.771 10.438 -28.901 1.00 49.78 172 ILE A N 1
ATOM 1336 C CA . ILE A 1 172 ? 12.419 10.903 -27.674 1.00 49.78 172 ILE A CA 1
ATOM 1337 C C . ILE A 1 172 ? 11.296 11.316 -26.733 1.00 49.78 172 ILE A C 1
ATOM 1339 O O . ILE A 1 172 ? 10.637 12.328 -26.972 1.00 49.78 172 ILE A O 1
ATOM 1343 N N . GLU A 1 173 ? 11.067 10.537 -25.680 1.00 44.75 173 GLU A N 1
ATOM 1344 C CA . GLU A 1 173 ? 10.126 10.901 -24.625 1.00 44.75 173 GLU A CA 1
ATOM 1345 C C . GLU A 1 173 ? 10.881 11.663 -23.528 1.00 44.75 173 GLU A C 1
ATOM 1347 O O . GLU A 1 173 ? 11.762 11.126 -22.858 1.00 44.75 173 GLU A O 1
ATOM 1352 N N . LEU A 1 174 ? 10.586 12.957 -23.385 1.00 42.53 174 LEU A N 1
ATOM 1353 C CA . LEU A 1 174 ? 11.211 13.812 -22.380 1.00 42.53 174 LEU A CA 1
ATOM 1354 C C . LEU A 1 174 ? 10.324 13.835 -21.126 1.00 42.53 174 LEU A C 1
ATOM 1356 O O . LEU A 1 174 ? 9.255 14.443 -21.128 1.00 42.53 174 LEU A O 1
ATOM 1360 N N . LEU A 1 175 ? 10.755 13.175 -20.050 1.00 43.47 175 LEU A N 1
ATOM 1361 C CA . LEU A 1 175 ? 10.054 13.208 -18.764 1.00 43.47 175 LEU A CA 1
ATOM 1362 C C . LEU A 1 175 ? 10.371 14.510 -18.020 1.00 43.47 175 LEU A C 1
ATOM 1364 O O . LEU A 1 175 ? 11.418 14.660 -17.391 1.00 43.47 175 LEU A O 1
ATOM 1368 N N . GLU A 1 176 ? 9.437 15.458 -18.066 1.00 40.56 176 GLU A N 1
ATOM 1369 C CA . GLU A 1 176 ? 9.484 16.659 -17.236 1.00 40.56 176 GLU A CA 1
ATOM 1370 C C . GLU A 1 176 ? 9.126 16.284 -15.784 1.00 40.56 176 GLU A C 1
ATOM 1372 O O . GLU A 1 176 ? 7.961 16.108 -15.421 1.00 40.56 176 GLU A O 1
ATOM 1377 N N . ILE A 1 177 ? 10.138 16.108 -14.927 1.00 44.72 177 ILE A N 1
ATOM 1378 C CA . ILE A 1 177 ? 9.950 15.828 -13.494 1.00 44.72 177 ILE A CA 1
ATOM 1379 C C . ILE A 1 177 ? 9.612 17.143 -12.775 1.00 44.72 177 ILE A C 1
ATOM 1381 O O . ILE A 1 177 ? 10.418 17.688 -12.023 1.00 44.72 177 ILE A O 1
ATOM 1385 N N . ILE A 1 178 ? 8.420 17.698 -13.000 1.00 43.94 178 ILE A N 1
ATOM 1386 C CA . ILE A 1 178 ? 7.968 18.855 -12.218 1.00 43.94 178 ILE A CA 1
ATOM 1387 C C . ILE A 1 178 ? 7.402 18.353 -10.882 1.00 43.94 178 ILE A C 1
ATOM 1389 O O . ILE A 1 178 ? 6.346 17.725 -10.826 1.00 43.94 178 ILE A O 1
ATOM 1393 N N . GLY A 1 179 ? 8.108 18.644 -9.786 1.00 55.81 179 GLY A N 1
ATOM 1394 C CA . GLY A 1 179 ? 7.570 18.573 -8.420 1.00 55.81 179 GLY A CA 1
ATOM 1395 C C . GLY A 1 179 ? 7.783 17.269 -7.642 1.00 55.81 179 GLY A C 1
ATOM 1396 O O . GLY A 1 179 ? 7.234 17.144 -6.545 1.00 55.81 179 GLY A O 1
ATOM 1397 N N . LYS A 1 180 ? 8.574 16.314 -8.154 1.00 64.31 180 LYS A N 1
ATOM 1398 C CA . LYS A 1 180 ? 9.002 15.137 -7.378 1.00 64.31 180 LYS A CA 1
ATOM 1399 C C . LYS A 1 180 ? 10.422 15.318 -6.837 1.00 64.31 180 LYS A C 1
ATOM 1401 O O . LYS A 1 180 ? 11.307 15.768 -7.555 1.00 64.31 180 LYS A O 1
ATOM 1406 N N . VAL A 1 181 ? 10.626 14.951 -5.576 1.00 77.25 181 VAL A N 1
ATOM 1407 C CA . VAL A 1 181 ? 11.922 14.946 -4.887 1.00 77.25 181 VAL A CA 1
ATOM 1408 C C . VAL A 1 181 ? 12.396 13.504 -4.762 1.00 77.25 181 VAL A C 1
ATOM 1410 O O . VAL A 1 181 ? 11.626 12.631 -4.358 1.00 77.25 181 VAL A O 1
ATOM 1413 N N . GLU A 1 182 ? 13.656 13.245 -5.105 1.00 80.31 182 GLU A N 1
ATOM 1414 C CA . GLU A 1 182 ? 14.260 11.929 -4.923 1.00 80.31 182 GLU A CA 1
ATOM 1415 C C . GLU A 1 182 ? 14.768 11.753 -3.483 1.00 80.31 182 GLU A C 1
ATOM 1417 O O . GLU A 1 182 ? 15.554 12.559 -2.984 1.00 80.31 182 GLU A O 1
ATOM 1422 N N . VAL A 1 183 ? 14.337 10.680 -2.816 1.00 77.44 183 VAL A N 1
ATOM 1423 C CA . VAL A 1 183 ? 14.827 10.268 -1.491 1.00 77.44 183 VAL A CA 1
ATOM 1424 C C . VAL A 1 183 ? 15.131 8.776 -1.533 1.00 77.44 183 VAL A C 1
ATOM 1426 O O . VAL A 1 183 ? 14.233 7.979 -1.792 1.00 77.44 183 VAL A O 1
ATOM 1429 N N . ASN A 1 184 ? 16.380 8.376 -1.278 1.00 77.94 184 ASN A N 1
ATOM 1430 C CA . ASN A 1 184 ? 16.816 6.968 -1.282 1.00 77.94 184 ASN A CA 1
ATOM 1431 C C . ASN A 1 184 ? 16.418 6.195 -2.565 1.00 77.94 184 ASN A C 1
ATOM 1433 O O . ASN A 1 184 ? 16.018 5.029 -2.508 1.00 77.94 184 ASN A O 1
ATOM 1437 N N . GLY A 1 185 ? 16.483 6.853 -3.729 1.00 77.69 185 GLY A N 1
ATOM 1438 C CA . GLY A 1 185 ? 16.095 6.272 -5.018 1.00 77.69 185 GLY A CA 1
ATOM 1439 C C . GLY A 1 185 ? 14.583 6.163 -5.245 1.00 77.69 185 GLY A C 1
ATOM 1440 O O . GLY A 1 185 ? 14.154 5.395 -6.102 1.00 77.69 185 GLY A O 1
ATOM 1441 N N . PHE A 1 186 ? 13.753 6.854 -4.460 1.00 84.56 186 PHE A N 1
ATOM 1442 C CA . PHE A 1 186 ? 12.302 6.931 -4.654 1.00 84.56 186 PHE A CA 1
ATOM 1443 C C . PHE A 1 186 ? 11.901 8.344 -5.066 1.00 84.56 186 PHE A C 1
ATOM 1445 O O . PHE A 1 186 ? 12.281 9.305 -4.402 1.00 84.56 186 PHE A O 1
ATOM 1452 N N . HIS A 1 187 ? 11.099 8.476 -6.126 1.00 82.50 187 HIS A N 1
ATOM 1453 C CA . HIS A 1 187 ? 10.550 9.769 -6.532 1.00 82.50 187 HIS A CA 1
ATOM 1454 C C . HIS A 1 187 ? 9.256 10.027 -5.752 1.00 82.50 187 HIS A C 1
ATOM 1456 O O . HIS A 1 187 ? 8.263 9.319 -5.948 1.00 82.50 187 HIS A O 1
ATOM 1462 N N . LEU A 1 188 ? 9.277 11.029 -4.875 1.00 79.75 188 LEU A N 1
ATOM 1463 C CA . LEU A 1 188 ? 8.206 11.355 -3.932 1.00 79.75 188 LEU A CA 1
ATOM 1464 C C . LEU A 1 188 ? 7.616 12.730 -4.211 1.00 79.75 188 LEU A C 1
ATOM 1466 O O . LEU A 1 188 ? 8.308 13.617 -4.701 1.00 79.75 188 LEU A O 1
ATOM 1470 N N . LEU A 1 189 ? 6.360 12.948 -3.827 1.00 79.06 189 LEU A N 1
ATOM 1471 C CA . LEU A 1 189 ? 5.832 14.308 -3.729 1.00 79.06 189 LEU A CA 1
ATOM 1472 C C . LEU A 1 189 ? 6.519 15.039 -2.571 1.00 79.06 189 LEU A C 1
ATOM 1474 O O . LEU A 1 189 ? 6.778 14.437 -1.529 1.00 79.06 189 LEU A O 1
ATOM 1478 N N . SER A 1 190 ? 6.745 16.347 -2.701 1.00 77.88 190 SER A N 1
ATOM 1479 C CA . SER A 1 190 ? 7.366 17.153 -1.636 1.00 77.88 190 SER A CA 1
ATOM 1480 C C . SER A 1 190 ? 6.660 17.011 -0.279 1.00 77.88 190 SER A C 1
ATOM 1482 O O . SER A 1 190 ? 7.319 17.005 0.756 1.00 77.88 190 SER A O 1
ATOM 1484 N N . SER A 1 191 ? 5.334 16.823 -0.269 1.00 79.44 191 SER A N 1
ATOM 1485 C CA . SER A 1 191 ? 4.542 16.599 0.952 1.00 79.44 191 SER A CA 1
ATOM 1486 C C . SER A 1 191 ? 4.834 15.269 1.660 1.00 79.44 191 SER A C 1
ATOM 1488 O O . SER A 1 191 ? 4.517 15.124 2.837 1.00 79.44 191 SER A O 1
ATOM 1490 N N . GLN A 1 192 ? 5.424 14.294 0.966 1.00 82.81 192 GLN A N 1
ATOM 1491 C CA . GLN A 1 192 ? 5.714 12.956 1.490 1.00 82.81 192 GLN A CA 1
ATOM 1492 C C . GLN A 1 192 ? 7.148 12.823 2.016 1.00 82.81 192 GLN A C 1
ATOM 1494 O O . GLN A 1 192 ? 7.430 11.899 2.780 1.00 82.81 192 GLN A O 1
ATOM 1499 N N . VAL A 1 193 ? 8.046 13.737 1.628 1.00 83.94 193 VAL A N 1
ATOM 1500 C CA . VAL A 1 193 ? 9.488 13.663 1.917 1.00 83.94 193 VAL A CA 1
ATOM 1501 C C . VAL A 1 193 ? 9.757 13.538 3.414 1.00 83.94 193 VAL A C 1
ATOM 1503 O O . VAL A 1 193 ? 10.439 12.606 3.826 1.00 83.94 193 VAL A O 1
ATOM 1506 N N . GLU A 1 194 ? 9.178 14.412 4.244 1.00 87.81 194 GLU A N 1
ATOM 1507 C CA . GLU A 1 194 ? 9.437 14.403 5.691 1.00 87.81 194 GLU A CA 1
ATOM 1508 C C . GLU A 1 194 ? 9.012 13.079 6.349 1.00 87.81 194 GLU A C 1
ATOM 1510 O O . GLU A 1 194 ? 9.749 12.509 7.158 1.00 87.81 194 GLU A O 1
ATOM 1515 N N . SER A 1 195 ? 7.840 12.559 5.975 1.00 87.25 195 SER A N 1
ATOM 1516 C CA . SER A 1 195 ? 7.312 11.295 6.496 1.00 87.25 195 SER A CA 1
ATOM 1517 C C . SER A 1 195 ? 8.191 10.110 6.104 1.00 87.25 195 SER A C 1
ATOM 1519 O O . SER A 1 195 ? 8.512 9.277 6.953 1.00 87.25 195 SER A O 1
ATOM 1521 N N . VAL A 1 196 ? 8.622 10.053 4.839 1.00 90.12 196 VAL A N 1
ATOM 1522 C CA . VAL A 1 196 ? 9.492 8.983 4.336 1.00 90.12 196 VAL A CA 1
ATOM 1523 C C . VAL A 1 196 ? 10.886 9.060 4.960 1.00 90.12 196 VAL A C 1
ATOM 1525 O O . VAL A 1 196 ? 11.411 8.037 5.396 1.00 90.12 196 VAL A O 1
ATOM 1528 N N . SER A 1 197 ? 11.471 10.254 5.086 1.00 90.38 197 SER A N 1
ATOM 1529 C CA . SER A 1 197 ? 12.753 10.446 5.773 1.00 90.38 197 SER A CA 1
ATOM 1530 C C . SER A 1 197 ? 12.686 9.955 7.218 1.00 90.38 197 SER A C 1
ATOM 1532 O O . SER A 1 197 ? 13.505 9.136 7.630 1.00 90.38 197 SER A O 1
ATOM 1534 N N . ARG A 1 198 ? 11.654 10.357 7.968 1.00 92.50 198 ARG A N 1
ATOM 1535 C CA . ARG A 1 198 ? 11.455 9.921 9.358 1.00 92.50 198 ARG A CA 1
ATOM 1536 C C . ARG A 1 198 ? 11.233 8.411 9.477 1.00 92.50 198 ARG A C 1
ATOM 1538 O O . ARG A 1 198 ? 11.643 7.805 10.468 1.00 92.50 198 ARG A O 1
ATOM 1545 N N . MET A 1 199 ? 10.563 7.798 8.502 1.00 94.00 199 MET A N 1
ATOM 1546 C CA . MET A 1 199 ? 10.394 6.346 8.446 1.00 94.00 199 MET A CA 1
ATOM 1547 C C . MET A 1 199 ? 11.750 5.653 8.305 1.00 94.00 199 MET A C 1
ATOM 1549 O O . MET A 1 199 ? 12.048 4.771 9.104 1.00 94.00 199 MET A O 1
ATOM 1553 N N . PHE A 1 200 ? 12.595 6.086 7.366 1.00 92.69 200 PHE A N 1
ATOM 1554 C CA . PHE A 1 200 ? 13.931 5.512 7.184 1.00 92.69 200 PHE A CA 1
ATOM 1555 C C . PHE A 1 200 ? 14.877 5.778 8.359 1.00 92.69 200 PHE A C 1
ATOM 1557 O O . PHE A 1 200 ? 15.724 4.944 8.650 1.00 92.69 200 PHE A O 1
ATOM 1564 N N . GLU A 1 201 ? 14.729 6.891 9.078 1.00 93.75 201 GLU A N 1
ATOM 1565 C CA . GLU A 1 201 ? 15.492 7.131 10.310 1.00 93.75 201 GLU A CA 1
ATOM 1566 C C . GLU A 1 201 ? 15.157 6.116 11.411 1.00 93.75 201 GLU A C 1
ATOM 1568 O O . GLU A 1 201 ? 16.040 5.678 12.148 1.00 93.75 201 GLU A O 1
ATOM 1573 N N . LYS A 1 202 ? 13.878 5.744 11.539 1.00 94.25 202 LYS A N 1
ATOM 1574 C CA . LYS A 1 202 ? 13.413 4.785 12.553 1.00 94.25 202 LYS A CA 1
ATOM 1575 C C . LYS A 1 202 ? 13.591 3.331 12.130 1.00 94.25 202 LYS A C 1
ATOM 1577 O O . LYS A 1 202 ? 13.822 2.484 12.989 1.00 94.25 202 LYS A O 1
ATOM 1582 N N . HIS A 1 203 ? 13.451 3.074 10.835 1.00 94.38 203 HIS A N 1
ATOM 1583 C CA . HIS A 1 203 ? 13.452 1.758 10.209 1.00 94.38 203 HIS A CA 1
ATOM 1584 C C . HIS A 1 203 ? 14.356 1.773 8.966 1.00 94.38 203 HIS A C 1
ATOM 1586 O O . HIS A 1 203 ? 13.859 1.672 7.837 1.00 94.38 203 HIS A O 1
ATOM 1592 N N . PRO A 1 204 ? 15.680 1.950 9.130 1.00 92.69 204 PRO A N 1
ATOM 1593 C CA . PRO A 1 204 ? 16.621 2.033 8.010 1.00 92.69 204 PRO A CA 1
ATOM 1594 C C . PRO A 1 204 ? 16.644 0.764 7.146 1.00 92.69 204 PRO A C 1
ATOM 1596 O O . PRO A 1 204 ? 16.961 0.827 5.961 1.00 92.69 204 PRO A O 1
ATOM 1599 N N . GLU A 1 205 ? 16.255 -0.381 7.707 1.00 94.25 205 GLU A N 1
ATOM 1600 C CA . GLU A 1 205 ? 16.128 -1.660 7.012 1.00 94.25 205 GLU A CA 1
ATOM 1601 C C . GLU A 1 205 ? 15.039 -1.668 5.927 1.00 94.25 205 GLU A C 1
ATOM 1603 O O . GLU A 1 205 ? 15.132 -2.468 4.994 1.00 94.25 205 GLU A O 1
ATOM 1608 N N . THR A 1 206 ? 14.056 -0.759 6.004 1.00 93.88 206 THR A N 1
ATOM 1609 C CA . THR A 1 206 ? 12.793 -0.782 5.237 1.00 93.88 206 THR A CA 1
ATOM 1610 C C . THR A 1 206 ? 12.972 -1.062 3.747 1.00 93.88 206 THR A C 1
ATOM 1612 O O . THR A 1 206 ? 12.227 -1.861 3.186 1.00 93.88 206 THR A O 1
ATOM 1615 N N . ALA A 1 207 ? 13.958 -0.435 3.100 1.00 91.56 207 ALA A N 1
ATOM 1616 C CA . ALA A 1 207 ? 14.202 -0.585 1.663 1.00 91.56 207 ALA A CA 1
ATOM 1617 C C . ALA A 1 207 ? 15.577 -1.191 1.332 1.00 91.56 207 ALA A C 1
ATOM 1619 O O . ALA A 1 207 ? 16.083 -1.013 0.226 1.00 91.56 207 ALA A O 1
ATOM 1620 N N . SER A 1 208 ? 16.198 -1.885 2.288 1.00 90.25 208 SER A N 1
ATOM 1621 C CA . SER A 1 208 ? 17.571 -2.392 2.153 1.00 90.25 208 SER A CA 1
ATOM 1622 C C . SER A 1 208 ? 17.735 -3.498 1.101 1.00 90.25 208 SER A C 1
ATOM 1624 O O . SER A 1 208 ? 18.808 -3.615 0.514 1.00 90.25 208 SER A O 1
ATOM 1626 N N . GLU A 1 209 ? 16.679 -4.269 0.823 1.00 90.62 209 GLU A N 1
ATOM 1627 C CA . GLU A 1 209 ? 16.667 -5.366 -0.161 1.00 90.62 209 GLU A CA 1
ATOM 1628 C C . GLU A 1 209 ? 15.689 -5.121 -1.327 1.00 90.62 209 GLU A C 1
ATOM 1630 O O . GLU A 1 209 ? 15.352 -6.039 -2.081 1.00 90.62 209 GLU A O 1
ATOM 1635 N N . VAL A 1 210 ? 15.242 -3.874 -1.511 1.00 88.56 210 VAL A N 1
ATOM 1636 C CA . VAL A 1 210 ? 14.329 -3.517 -2.605 1.00 88.56 210 VAL A CA 1
ATOM 1637 C C . VAL A 1 210 ? 15.050 -3.682 -3.938 1.00 88.56 210 VAL A C 1
ATOM 1639 O O . VAL A 1 210 ? 15.976 -2.937 -4.262 1.00 88.56 210 VAL A O 1
ATOM 1642 N N . HIS A 1 211 ? 14.592 -4.646 -4.734 1.00 82.06 211 HIS A N 1
ATOM 1643 C CA . HIS A 1 211 ? 15.195 -5.009 -6.020 1.00 82.06 211 HIS A CA 1
ATOM 1644 C C . HIS A 1 211 ? 14.513 -4.342 -7.224 1.00 82.06 211 HIS A C 1
ATOM 1646 O O . HIS A 1 211 ? 14.906 -4.578 -8.368 1.00 82.06 211 HIS A O 1
ATOM 1652 N N . LEU A 1 212 ? 13.522 -3.483 -6.969 1.00 83.44 212 LEU A N 1
ATOM 1653 C CA . LEU A 1 212 ? 12.823 -2.678 -7.967 1.00 83.44 212 LEU A CA 1
ATOM 1654 C C . LEU A 1 212 ? 13.802 -1.732 -8.680 1.00 83.44 212 LEU A C 1
ATOM 1656 O O . LEU A 1 212 ? 14.393 -0.857 -8.037 1.00 83.44 212 LEU A O 1
ATOM 1660 N N . LYS A 1 213 ? 13.955 -1.888 -10.001 1.00 79.44 213 LYS A N 1
ATOM 1661 C CA . LYS A 1 213 ? 14.819 -1.033 -10.834 1.00 79.44 213 LYS A CA 1
ATOM 1662 C C . LYS A 1 213 ? 14.034 0.073 -11.526 1.00 79.44 213 LYS A C 1
ATOM 1664 O O . LYS A 1 213 ? 14.514 1.200 -11.577 1.00 79.44 213 LYS A O 1
ATOM 1669 N N . ASN A 1 214 ? 12.827 -0.228 -12.006 1.00 78.94 214 ASN A N 1
ATOM 1670 C CA . ASN A 1 214 ? 11.966 0.766 -12.634 1.00 78.94 214 ASN A CA 1
ATOM 1671 C C . ASN A 1 214 ? 11.494 1.849 -11.626 1.00 78.94 214 ASN A C 1
ATOM 1673 O O . ASN A 1 214 ? 10.851 1.513 -10.623 1.00 78.94 214 ASN A O 1
ATOM 1677 N N . PRO A 1 215 ? 11.754 3.147 -11.885 1.00 76.38 215 PRO A N 1
ATOM 1678 C CA . PRO A 1 215 ? 11.375 4.237 -10.981 1.00 76.38 215 PRO A CA 1
ATOM 1679 C C . PRO A 1 215 ? 9.865 4.368 -10.741 1.00 76.38 215 PRO A C 1
ATOM 1681 O O . PRO A 1 215 ? 9.446 4.668 -9.623 1.00 76.38 215 PRO A O 1
ATOM 1684 N N . ASN A 1 216 ? 9.031 4.105 -11.753 1.00 75.56 216 ASN A N 1
ATOM 1685 C CA . ASN A 1 216 ? 7.574 4.197 -11.624 1.00 75.56 216 ASN A CA 1
ATOM 1686 C C . ASN A 1 216 ? 7.028 3.100 -10.707 1.00 75.56 216 ASN A C 1
ATOM 1688 O O . ASN A 1 216 ? 6.173 3.383 -9.861 1.00 75.56 216 ASN A O 1
ATOM 1692 N N . LEU A 1 217 ? 7.559 1.876 -10.820 1.00 80.75 217 LEU A N 1
ATOM 1693 C CA . LEU A 1 217 ? 7.242 0.779 -9.904 1.00 80.75 217 LEU A CA 1
ATOM 1694 C C . LEU A 1 217 ? 7.712 1.104 -8.482 1.00 80.75 217 LEU A C 1
ATOM 1696 O O . LEU A 1 217 ? 6.919 1.007 -7.548 1.00 80.75 217 LEU A O 1
ATOM 1700 N N . ARG A 1 218 ? 8.950 1.594 -8.308 1.00 86.56 218 ARG A N 1
ATOM 1701 C CA . ARG A 1 218 ? 9.461 2.047 -6.997 1.00 86.56 218 ARG A CA 1
ATOM 1702 C C . ARG A 1 218 ? 8.528 3.065 -6.340 1.00 86.56 218 ARG A C 1
ATOM 1704 O O . ARG A 1 218 ? 8.191 2.914 -5.167 1.00 86.56 218 ARG A O 1
ATOM 1711 N N . THR A 1 219 ? 8.082 4.077 -7.085 1.00 81.69 219 THR A N 1
ATOM 1712 C CA . THR A 1 219 ? 7.133 5.085 -6.586 1.00 81.69 219 THR A CA 1
ATOM 1713 C C . THR A 1 219 ? 5.759 4.490 -6.267 1.00 81.69 219 THR A C 1
ATOM 1715 O O . THR A 1 219 ? 5.166 4.860 -5.250 1.00 81.69 219 THR A O 1
ATOM 1718 N N . GLY A 1 220 ? 5.259 3.560 -7.086 1.00 82.69 220 GLY A N 1
ATOM 1719 C CA . GLY A 1 220 ? 3.991 2.866 -6.845 1.00 82.69 220 GLY A CA 1
ATOM 1720 C C . GLY A 1 220 ? 4.009 2.082 -5.531 1.00 82.69 220 GLY A C 1
ATOM 1721 O O . GLY A 1 220 ? 3.158 2.301 -4.669 1.00 82.69 220 GLY A O 1
ATOM 1722 N N . TYR A 1 221 ? 5.035 1.254 -5.324 1.00 89.25 221 TYR A N 1
ATOM 1723 C CA . TYR A 1 221 ? 5.215 0.491 -4.085 1.00 89.25 221 TYR A CA 1
ATOM 1724 C C . TYR A 1 221 ? 5.445 1.394 -2.865 1.00 89.25 221 TYR A C 1
ATOM 1726 O O . TYR A 1 221 ? 4.854 1.173 -1.812 1.00 89.25 221 TYR A O 1
ATOM 1734 N N . MET A 1 222 ? 6.227 2.470 -2.988 1.00 90.38 222 MET A N 1
ATOM 1735 C CA . MET A 1 222 ? 6.393 3.424 -1.884 1.00 90.38 222 MET A CA 1
ATOM 1736 C C . MET A 1 222 ? 5.070 4.114 -1.509 1.00 90.38 222 MET A C 1
ATOM 1738 O O . MET A 1 222 ? 4.775 4.313 -0.331 1.00 90.38 222 MET A O 1
ATOM 1742 N N . SER A 1 223 ? 4.233 4.428 -2.499 1.00 87.69 223 SER A N 1
ATOM 1743 C CA . SER A 1 223 ? 2.894 4.981 -2.262 1.00 87.69 223 SER A CA 1
ATOM 1744 C C . SER A 1 223 ? 1.971 3.978 -1.562 1.00 87.69 223 SER A C 1
ATOM 1746 O O . SER A 1 223 ? 1.182 4.371 -0.697 1.00 87.69 223 SER A O 1
ATOM 1748 N N . LEU A 1 224 ? 2.090 2.688 -1.900 1.00 90.25 224 LEU A N 1
ATOM 1749 C CA . LEU A 1 224 ? 1.392 1.598 -1.220 1.00 90.25 224 LEU A CA 1
ATOM 1750 C C . LEU A 1 224 ? 1.820 1.487 0.250 1.00 90.25 224 LEU A C 1
ATOM 1752 O O . LEU A 1 224 ? 0.960 1.476 1.129 1.00 90.25 224 LEU A O 1
ATOM 1756 N N . LEU A 1 225 ? 3.127 1.507 0.527 1.00 94.31 225 LEU A N 1
ATOM 1757 C CA . LEU A 1 225 ? 3.668 1.480 1.890 1.00 94.31 225 LEU A CA 1
ATOM 1758 C C . LEU A 1 225 ? 3.159 2.653 2.738 1.00 94.31 225 LEU A C 1
ATOM 1760 O O . LEU A 1 225 ? 2.683 2.449 3.854 1.00 94.31 225 LEU A O 1
ATOM 1764 N N . LEU A 1 226 ? 3.213 3.878 2.208 1.00 90.62 226 LEU A N 1
ATOM 1765 C CA . LEU A 1 226 ? 2.708 5.059 2.914 1.00 90.62 226 LEU A CA 1
ATOM 1766 C C . LEU A 1 226 ? 1.211 4.952 3.215 1.00 90.62 226 LEU A C 1
ATOM 1768 O O . LEU A 1 226 ? 0.782 5.265 4.322 1.00 90.62 226 LEU A O 1
ATOM 1772 N N . SER A 1 227 ? 0.425 4.444 2.268 1.00 87.88 227 SER A N 1
ATOM 1773 C CA . SER A 1 227 ? -1.020 4.283 2.456 1.00 87.88 227 SER A CA 1
ATOM 1774 C C . SER A 1 227 ? -1.364 3.188 3.465 1.00 87.88 227 SER A C 1
ATOM 1776 O O . SER A 1 227 ? -2.333 3.325 4.214 1.00 87.88 227 SER A O 1
ATOM 1778 N N . LEU A 1 228 ? -0.566 2.119 3.527 1.00 90.69 228 LEU A N 1
ATOM 1779 C CA . LEU A 1 228 ? -0.675 1.092 4.560 1.00 90.69 228 LEU A CA 1
ATOM 1780 C C . LEU A 1 228 ? -0.390 1.686 5.948 1.00 90.69 228 LEU A C 1
ATOM 1782 O O . LEU A 1 228 ? -1.160 1.471 6.883 1.00 90.69 228 LEU A O 1
ATOM 1786 N N . ILE A 1 229 ? 0.662 2.498 6.077 1.00 91.00 229 ILE A N 1
ATOM 1787 C CA . ILE A 1 229 ? 0.980 3.206 7.326 1.00 91.00 229 ILE A CA 1
ATOM 1788 C C . ILE A 1 229 ? -0.155 4.161 7.717 1.00 91.00 229 ILE A C 1
ATOM 1790 O O . ILE A 1 229 ? -0.600 4.133 8.864 1.00 91.00 229 ILE A O 1
ATOM 1794 N N . ASP A 1 230 ? -0.662 4.966 6.782 1.00 87.44 230 ASP A N 1
ATOM 1795 C CA . ASP A 1 230 ? -1.784 5.880 7.027 1.00 87.44 230 ASP A CA 1
ATOM 1796 C C . ASP A 1 230 ? -3.042 5.130 7.470 1.00 87.44 230 ASP A C 1
ATOM 1798 O O . ASP A 1 230 ? -3.743 5.574 8.380 1.00 87.44 230 ASP A O 1
ATOM 1802 N N . THR A 1 231 ? -3.302 3.964 6.875 1.00 85.00 231 THR A N 1
ATOM 1803 C CA . THR A 1 231 ? -4.412 3.085 7.258 1.00 85.00 231 THR A CA 1
ATOM 1804 C C . THR A 1 231 ? -4.275 2.645 8.711 1.00 85.00 231 THR A C 1
ATOM 1806 O O . THR A 1 231 ? -5.219 2.785 9.484 1.00 85.00 231 THR A O 1
ATOM 1809 N N . LEU A 1 232 ? -3.092 2.193 9.128 1.00 84.50 232 LEU A N 1
ATOM 1810 C CA . LEU A 1 232 ? -2.849 1.762 10.509 1.00 84.50 232 LEU A CA 1
ATOM 1811 C C . LEU A 1 232 ? -2.801 2.919 11.515 1.00 84.50 232 LEU A C 1
ATOM 1813 O O . LEU A 1 232 ? -3.036 2.703 12.703 1.00 84.50 232 LEU A O 1
ATOM 1817 N N . CYS A 1 233 ? -2.517 4.143 11.062 1.00 85.06 233 CYS A N 1
ATOM 1818 C CA . CYS A 1 233 ? -2.622 5.350 11.883 1.00 85.06 233 CYS A CA 1
ATOM 1819 C C . CYS A 1 233 ? -4.078 5.736 12.186 1.00 85.06 233 CYS A C 1
ATOM 1821 O O . CYS A 1 233 ? -4.324 6.526 13.104 1.00 85.06 233 CYS A O 1
ATOM 1823 N N . GLN A 1 234 ? -5.055 5.204 11.445 1.00 79.69 234 GLN A N 1
ATOM 1824 C CA . GLN A 1 234 ? -6.459 5.418 11.771 1.00 79.69 234 GLN A CA 1
ATOM 1825 C C . GLN A 1 234 ? -6.849 4.676 13.050 1.00 79.69 234 GLN A C 1
ATOM 1827 O O . GLN A 1 234 ? -6.249 3.679 13.443 1.00 79.69 234 GLN A O 1
ATOM 1832 N N . SER A 1 235 ? -7.897 5.169 13.716 1.00 71.75 235 SER A N 1
ATOM 1833 C CA . SER A 1 235 ? -8.456 4.485 14.884 1.00 71.75 235 SER A CA 1
ATOM 1834 C C . SER A 1 235 ? -8.818 3.036 14.516 1.00 71.75 235 SER A C 1
ATOM 1836 O O . SER A 1 235 ? -9.540 2.854 13.532 1.00 71.75 235 SER A O 1
ATOM 1838 N N . PRO A 1 236 ? -8.407 2.022 15.306 1.00 70.12 236 PRO A N 1
ATOM 1839 C CA . PRO A 1 236 ? -8.745 0.616 15.053 1.00 70.12 236 PRO A CA 1
ATOM 1840 C C . PRO A 1 236 ? -10.250 0.372 14.862 1.00 70.12 236 PRO A C 1
ATOM 1842 O O . PRO A 1 236 ? -10.654 -0.477 14.072 1.00 70.12 236 PRO A O 1
ATOM 1845 N N . HIS A 1 237 ? -11.079 1.188 15.519 1.00 68.50 237 HIS A N 1
ATOM 1846 C CA . HIS A 1 237 ? -12.544 1.185 15.447 1.00 68.50 237 HIS A CA 1
ATOM 1847 C C . HIS A 1 237 ? -13.076 1.535 14.048 1.00 68.50 237 HIS A C 1
ATOM 1849 O O . HIS A 1 237 ? -14.164 1.117 13.658 1.00 68.50 237 HIS A O 1
ATOM 1855 N N . LYS A 1 238 ? -12.312 2.332 13.290 1.00 72.06 238 LYS A N 1
ATOM 1856 C CA . LYS A 1 238 ? -12.643 2.796 11.937 1.00 72.06 238 LYS A CA 1
ATOM 1857 C C . LYS A 1 238 ? -12.097 1.887 10.841 1.00 72.06 238 LYS A C 1
ATOM 1859 O O . LYS A 1 238 ? -12.337 2.183 9.677 1.00 72.06 238 LYS A O 1
ATOM 1864 N N . LEU A 1 239 ? -11.384 0.817 11.193 1.00 76.38 239 LEU A N 1
ATOM 1865 C CA . LEU A 1 239 ? -10.845 -0.141 10.235 1.00 76.38 239 LEU A CA 1
ATOM 1866 C C . LEU A 1 239 ? -11.807 -1.325 10.099 1.00 76.38 239 LEU A C 1
ATOM 1868 O O . LEU A 1 239 ? -11.855 -2.169 10.994 1.00 76.38 239 LEU A O 1
ATOM 1872 N N . PRO A 1 240 ? -12.602 -1.418 9.019 1.00 73.81 240 PRO A N 1
ATOM 1873 C CA . PRO A 1 240 ? -13.309 -2.623 8.604 1.00 73.81 240 PRO A CA 1
ATOM 1874 C C . PRO A 1 240 ? -12.447 -3.885 8.653 1.00 73.81 240 PRO A C 1
ATOM 1876 O O . PRO A 1 240 ? -11.223 -3.834 8.618 1.00 73.81 240 PRO A O 1
ATOM 1879 N N . LYS A 1 241 ? -13.087 -5.054 8.777 1.00 75.44 241 LYS A N 1
ATOM 1880 C CA . LYS A 1 241 ? -12.359 -6.332 8.705 1.00 75.44 241 LYS A CA 1
ATOM 1881 C C . LYS A 1 241 ? -11.679 -6.488 7.339 1.00 75.44 241 LYS A C 1
ATOM 1883 O O . LYS A 1 241 ? -10.491 -6.765 7.303 1.00 75.44 241 LYS A O 1
ATOM 1888 N N . ASP A 1 242 ? -12.414 -6.184 6.274 1.00 76.31 242 ASP A N 1
ATOM 1889 C CA . ASP A 1 242 ? -11.933 -6.238 4.892 1.00 76.31 242 ASP A CA 1
ATOM 1890 C C . ASP A 1 242 ? -10.684 -5.358 4.668 1.00 76.31 242 ASP A C 1
ATOM 1892 O O . ASP A 1 242 ? -9.797 -5.733 3.912 1.00 76.31 242 ASP A O 1
ATOM 1896 N N . ASP A 1 243 ? -10.567 -4.226 5.376 1.00 81.12 243 ASP A N 1
ATOM 1897 C CA . ASP A 1 243 ? -9.394 -3.338 5.292 1.00 81.12 243 ASP A CA 1
ATOM 1898 C C . ASP A 1 243 ? -8.161 -3.913 5.990 1.00 81.12 243 ASP A C 1
ATOM 1900 O O . ASP A 1 243 ? -7.033 -3.615 5.604 1.00 81.12 243 ASP A O 1
ATOM 1904 N N . LEU A 1 244 ? -8.364 -4.730 7.026 1.00 84.44 244 LEU A N 1
ATOM 1905 C CA . LEU A 1 244 ? -7.270 -5.433 7.681 1.00 84.44 244 LEU A CA 1
ATOM 1906 C C . LEU A 1 244 ? -6.779 -6.588 6.805 1.00 84.44 244 LEU A C 1
ATOM 1908 O O . LEU A 1 244 ? -5.575 -6.793 6.711 1.00 84.44 244 LEU A O 1
ATOM 1912 N N . ASP A 1 245 ? -7.684 -7.310 6.145 1.00 84.25 245 ASP A N 1
ATOM 1913 C CA . ASP A 1 245 ? -7.313 -8.351 5.181 1.00 84.25 245 ASP A CA 1
ATOM 1914 C C . ASP A 1 245 ? -6.529 -7.730 4.005 1.00 84.25 245 ASP A C 1
ATOM 1916 O O . ASP A 1 245 ? -5.447 -8.203 3.667 1.00 84.25 245 ASP A O 1
ATOM 1920 N N . GLU A 1 246 ? -6.995 -6.598 3.464 1.00 84.62 246 GLU A N 1
ATOM 1921 C CA . GLU A 1 246 ? -6.272 -5.829 2.440 1.00 84.62 246 GLU A CA 1
ATOM 1922 C C . GLU A 1 246 ? -4.889 -5.359 2.920 1.00 84.62 246 GLU A C 1
ATOM 1924 O O . GLU A 1 246 ? -3.910 -5.429 2.180 1.00 84.62 246 GLU A O 1
ATOM 1929 N N . ALA A 1 247 ? -4.775 -4.912 4.173 1.00 88.69 247 ALA A N 1
ATOM 1930 C CA . ALA A 1 247 ? -3.497 -4.504 4.750 1.00 88.69 247 ALA A CA 1
ATOM 1931 C C . ALA A 1 247 ? -2.465 -5.648 4.768 1.00 88.69 247 ALA A C 1
ATOM 1933 O O . ALA A 1 247 ? -1.278 -5.392 4.559 1.00 88.69 247 ALA A O 1
ATOM 1934 N N . HIS A 1 248 ? -2.901 -6.897 4.974 1.00 88.62 248 HIS A N 1
ATOM 1935 C CA . HIS A 1 248 ? -2.022 -8.066 4.878 1.00 88.62 248 HIS A CA 1
ATOM 1936 C C . HIS A 1 248 ? -1.608 -8.345 3.427 1.00 88.62 248 HIS A C 1
ATOM 1938 O O . HIS A 1 248 ? -0.424 -8.563 3.183 1.00 88.62 248 HIS A O 1
ATOM 1944 N N . TYR A 1 249 ? -2.531 -8.253 2.462 1.00 87.19 249 TYR A N 1
ATOM 1945 C CA . TYR A 1 249 ? -2.199 -8.399 1.037 1.00 87.19 249 TYR A CA 1
ATOM 1946 C C . TYR A 1 249 ? -1.201 -7.335 0.555 1.00 87.19 249 TYR A C 1
ATOM 1948 O O . TYR A 1 249 ? -0.242 -7.640 -0.154 1.00 87.19 249 TYR A O 1
ATOM 1956 N N . ALA A 1 250 ? -1.387 -6.079 0.972 1.00 90.50 250 ALA A N 1
ATOM 1957 C CA . ALA A 1 250 ? -0.459 -4.994 0.663 1.00 90.50 250 ALA A CA 1
ATOM 1958 C C . ALA A 1 250 ? 0.936 -5.248 1.259 1.00 90.50 250 ALA A C 1
ATOM 1960 O O . ALA A 1 250 ? 1.944 -5.013 0.592 1.00 90.50 250 ALA A O 1
ATOM 1961 N N . LEU A 1 251 ? 0.998 -5.742 2.501 1.00 93.69 251 LEU A N 1
ATOM 1962 C CA . LEU A 1 251 ? 2.252 -6.096 3.165 1.00 93.69 251 LEU A CA 1
ATOM 1963 C C . LEU A 1 251 ? 2.984 -7.238 2.442 1.00 93.69 251 LEU A C 1
ATOM 1965 O O . LEU A 1 251 ? 4.199 -7.151 2.255 1.00 93.69 251 LEU A O 1
ATOM 1969 N N . GLU A 1 252 ? 2.265 -8.283 2.028 1.00 92.12 252 GLU A N 1
ATOM 1970 C CA . GLU A 1 252 ? 2.817 -9.413 1.267 1.00 92.12 252 GLU A CA 1
ATOM 1971 C C . GLU A 1 252 ? 3.418 -8.931 -0.059 1.00 92.12 252 GLU A C 1
ATOM 1973 O O . GLU A 1 252 ? 4.601 -9.150 -0.313 1.00 92.12 252 GLU A O 1
ATOM 1978 N N . SER A 1 253 ? 2.662 -8.139 -0.827 1.00 89.00 253 SER A N 1
ATOM 1979 C CA . SER A 1 253 ? 3.124 -7.541 -2.088 1.00 89.00 253 SER A CA 1
ATOM 1980 C C . SER A 1 253 ? 4.382 -6.676 -1.912 1.00 89.00 253 SER A C 1
ATOM 1982 O O . SER A 1 253 ? 5.327 -6.759 -2.699 1.00 89.00 253 SER A O 1
ATOM 1984 N N . LEU A 1 254 ? 4.448 -5.867 -0.848 1.00 94.38 254 LEU A N 1
ATOM 1985 C CA . LEU A 1 254 ? 5.637 -5.069 -0.525 1.00 94.38 254 LEU A CA 1
ATOM 1986 C C . LEU A 1 254 ? 6.844 -5.944 -0.160 1.00 94.38 254 LEU A C 1
ATOM 1988 O O . LEU A 1 254 ? 7.974 -5.643 -0.551 1.00 94.38 254 LEU A O 1
ATOM 1992 N N . THR A 1 255 ? 6.618 -7.027 0.578 1.00 94.12 255 THR A N 1
ATOM 1993 C CA . THR A 1 255 ? 7.680 -7.956 0.984 1.00 94.12 255 THR A CA 1
ATOM 1994 C C . THR A 1 255 ? 8.228 -8.718 -0.224 1.00 94.12 255 THR A C 1
ATOM 1996 O O . THR A 1 255 ? 9.445 -8.841 -0.373 1.00 94.12 255 THR A O 1
ATOM 1999 N N . ASP A 1 256 ? 7.355 -9.118 -1.150 1.00 90.81 256 ASP A N 1
ATOM 2000 C CA . ASP A 1 256 ? 7.715 -9.745 -2.428 1.00 90.81 256 ASP A CA 1
ATOM 2001 C C . ASP A 1 256 ? 8.523 -8.826 -3.354 1.00 90.81 256 ASP A C 1
ATOM 2003 O O . ASP A 1 256 ? 9.305 -9.316 -4.177 1.00 90.81 256 ASP A O 1
ATOM 2007 N N . ALA A 1 257 ? 8.363 -7.507 -3.206 1.00 89.62 257 ALA A N 1
ATOM 2008 C CA . ALA A 1 257 ? 9.164 -6.471 -3.864 1.00 89.62 257 ALA A CA 1
ATOM 2009 C C . ALA A 1 257 ? 10.492 -6.164 -3.129 1.00 89.62 257 ALA A C 1
ATOM 2011 O O . ALA A 1 257 ? 11.298 -5.338 -3.575 1.00 89.62 257 ALA A O 1
ATOM 2012 N N . GLY A 1 258 ? 10.758 -6.845 -2.008 1.00 92.25 258 GLY A N 1
ATOM 2013 C CA . GLY A 1 258 ? 12.005 -6.766 -1.243 1.00 92.25 258 GLY A CA 1
ATOM 2014 C C . GLY A 1 258 ? 12.015 -5.740 -0.106 1.00 92.25 258 GLY A C 1
ATOM 2015 O O . GLY A 1 258 ? 13.082 -5.466 0.450 1.00 92.25 258 GLY A O 1
ATOM 2016 N N . PHE A 1 259 ? 10.870 -5.158 0.264 1.00 95.12 259 PHE A N 1
ATOM 2017 C CA . PHE A 1 259 ? 10.799 -4.315 1.460 1.00 95.12 259 PHE A CA 1
ATOM 2018 C C . PHE A 1 259 ? 10.909 -5.168 2.734 1.00 95.12 259 PHE A C 1
ATOM 2020 O O . PHE A 1 259 ? 10.283 -6.219 2.853 1.00 95.12 259 PHE A O 1
ATOM 2027 N N . LYS A 1 260 ? 11.680 -4.699 3.721 1.00 96.06 260 LYS A N 1
ATOM 2028 C CA . LYS A 1 260 ? 11.797 -5.344 5.040 1.00 96.06 260 LYS A CA 1
ATOM 2029 C C . LYS A 1 260 ? 10.836 -4.691 6.021 1.00 96.06 260 LYS A C 1
ATOM 2031 O O . LYS A 1 260 ? 11.119 -3.621 6.558 1.00 96.06 260 LYS A O 1
ATOM 2036 N N . LEU A 1 261 ? 9.686 -5.326 6.228 1.00 96.12 261 LEU A N 1
ATOM 2037 C CA . LEU A 1 261 ? 8.549 -4.738 6.941 1.00 96.12 261 LEU A CA 1
ATOM 2038 C C . LEU A 1 261 ? 8.120 -5.534 8.185 1.00 96.12 261 LEU A C 1
ATOM 2040 O O . LEU A 1 261 ? 6.986 -5.384 8.633 1.00 96.12 261 LEU A O 1
ATOM 2044 N N . ASP A 1 262 ? 9.026 -6.300 8.808 1.00 94.62 262 ASP A N 1
ATOM 2045 C CA . ASP A 1 262 ? 8.750 -7.064 10.045 1.00 94.62 262 ASP A CA 1
ATOM 2046 C C . ASP A 1 262 ? 8.164 -6.174 11.162 1.00 94.62 262 ASP A C 1
ATOM 2048 O O . ASP A 1 262 ? 7.300 -6.568 11.954 1.00 94.62 262 ASP A O 1
ATOM 2052 N N . TRP A 1 263 ? 8.631 -4.922 11.230 1.00 95.12 263 TRP A N 1
ATOM 2053 C CA . TRP A 1 263 ? 8.146 -3.932 12.189 1.00 95.12 263 TRP A CA 1
ATOM 2054 C C . TRP A 1 263 ? 6.683 -3.543 11.936 1.00 95.12 263 TRP A C 1
ATOM 2056 O O . TRP A 1 263 ? 5.944 -3.297 12.895 1.00 95.12 263 TRP A O 1
ATOM 2066 N N . LEU A 1 264 ? 6.264 -3.503 10.670 1.00 94.19 264 LEU A N 1
ATOM 2067 C CA . LEU A 1 264 ? 4.913 -3.155 10.248 1.00 94.19 264 LEU A CA 1
ATOM 2068 C C . LEU A 1 264 ? 3.979 -4.358 10.394 1.00 94.19 264 LEU A C 1
ATOM 2070 O O . LEU A 1 264 ? 2.882 -4.199 10.921 1.00 94.19 264 LEU A O 1
ATOM 2074 N N . GLU A 1 265 ? 4.442 -5.566 10.065 1.00 93.69 265 GLU A N 1
ATOM 2075 C CA . GLU A 1 265 ? 3.718 -6.820 10.315 1.00 93.69 265 GLU A CA 1
ATOM 2076 C C . GLU A 1 265 ? 3.327 -6.951 11.792 1.00 93.69 265 GLU A C 1
ATOM 2078 O O . GLU A 1 265 ? 2.160 -7.140 12.146 1.00 93.69 265 GLU A O 1
ATOM 2083 N N . LYS A 1 266 ? 4.291 -6.724 12.693 1.00 92.88 266 LYS A N 1
ATOM 2084 C CA . LYS A 1 266 ? 4.037 -6.708 14.137 1.00 92.88 266 LYS A CA 1
ATOM 2085 C C . LYS A 1 266 ? 2.993 -5.660 14.530 1.00 92.88 266 LYS A C 1
ATOM 2087 O O . LYS A 1 266 ? 2.231 -5.879 15.474 1.00 92.88 266 LYS A O 1
ATOM 2092 N N . LYS A 1 267 ? 2.957 -4.513 13.847 1.00 91.44 267 LYS A N 1
ATOM 2093 C CA . LYS A 1 267 ? 1.967 -3.457 14.097 1.00 91.44 267 LYS A CA 1
ATOM 2094 C C . LYS A 1 267 ? 0.575 -3.849 13.612 1.00 91.44 267 LYS A C 1
ATOM 2096 O O . LYS A 1 267 ? -0.374 -3.617 14.356 1.00 91.44 267 LYS A O 1
ATOM 2101 N N . ILE A 1 268 ? 0.452 -4.489 12.451 1.00 90.56 268 ILE A N 1
ATOM 2102 C CA . ILE A 1 268 ? -0.823 -5.016 11.944 1.00 90.56 268 ILE A CA 1
ATOM 2103 C C . ILE A 1 268 ? -1.406 -6.037 12.932 1.00 90.56 268 ILE A C 1
ATOM 2105 O O . ILE A 1 268 ? -2.564 -5.908 13.337 1.00 90.56 268 ILE A O 1
ATOM 2109 N N . SER A 1 269 ? -0.585 -6.967 13.429 1.00 89.00 269 SER A N 1
ATOM 2110 C CA . SER A 1 269 ? -0.994 -7.936 14.457 1.00 89.00 269 SER A CA 1
ATOM 2111 C C . SER A 1 269 ? -1.477 -7.260 15.747 1.00 89.00 269 SER A C 1
ATOM 2113 O O . SER A 1 269 ? -2.519 -7.623 16.290 1.00 89.00 269 SER A O 1
ATOM 2115 N N . GLN A 1 270 ? -0.783 -6.211 16.209 1.00 89.69 270 GLN A N 1
ATOM 2116 C CA . GLN A 1 270 ? -1.213 -5.430 17.378 1.00 89.69 270 GLN A CA 1
ATOM 2117 C C . GLN A 1 270 ? -2.570 -4.749 17.163 1.00 89.69 270 GLN A C 1
ATOM 2119 O O . GLN A 1 270 ? -3.408 -4.766 18.064 1.00 89.69 270 GLN A O 1
ATOM 2124 N N . VAL A 1 271 ? -2.796 -4.151 15.990 1.00 87.31 271 VAL A N 1
ATOM 2125 C CA . VAL A 1 271 ? -4.077 -3.510 15.651 1.00 87.31 271 VAL A CA 1
ATOM 2126 C C . VAL A 1 271 ? -5.206 -4.545 15.604 1.00 87.31 271 VAL A C 1
ATOM 2128 O O . VAL A 1 271 ? -6.295 -4.275 16.115 1.00 87.31 271 VAL A O 1
ATOM 2131 N N . SER A 1 272 ? -4.934 -5.741 15.075 1.00 85.06 272 SER A N 1
ATOM 2132 C CA . SER A 1 272 ? -5.877 -6.866 15.070 1.00 85.06 272 SER A CA 1
ATOM 2133 C C . SER A 1 272 ? -6.308 -7.259 16.490 1.00 85.06 272 SER A C 1
ATOM 2135 O O . SER A 1 272 ? -7.501 -7.277 16.799 1.00 85.06 272 SER A O 1
ATOM 2137 N N . GLU A 1 273 ? -5.346 -7.461 17.398 1.00 87.25 273 GLU A N 1
ATOM 2138 C CA . GLU A 1 273 ? -5.629 -7.797 18.800 1.00 87.25 273 GLU A CA 1
ATOM 2139 C C . GLU A 1 273 ? -6.404 -6.695 19.537 1.00 87.25 273 GLU A C 1
ATOM 2141 O O . GLU A 1 273 ? -7.270 -6.978 20.368 1.00 87.25 273 GLU A O 1
ATOM 2146 N N . MET A 1 274 ? -6.076 -5.422 19.280 1.00 85.19 274 MET A N 1
ATOM 2147 C CA . MET A 1 274 ? -6.772 -4.289 19.900 1.00 85.19 274 MET A CA 1
ATOM 2148 C C . MET A 1 274 ? -8.252 -4.270 19.517 1.00 85.19 274 MET A C 1
ATOM 2150 O O . MET A 1 274 ? -9.098 -4.032 20.377 1.00 85.19 274 MET A O 1
ATOM 2154 N N . LYS A 1 275 ? -8.559 -4.567 18.253 1.00 82.19 275 LYS A N 1
ATOM 2155 C CA . LYS A 1 275 ? -9.926 -4.606 17.731 1.00 82.19 275 LYS A CA 1
ATOM 2156 C C . LYS A 1 275 ? -10.748 -5.755 18.320 1.00 82.19 275 LYS A C 1
ATOM 2158 O O . LYS A 1 275 ? -11.934 -5.586 18.594 1.00 82.19 275 LYS A O 1
ATOM 2163 N N . GLU A 1 276 ? -10.132 -6.912 18.553 1.00 83.44 276 GLU A N 1
ATOM 2164 C CA . GLU A 1 276 ? -10.798 -8.032 19.231 1.00 83.44 276 GLU A CA 1
ATOM 2165 C C . GLU A 1 276 ? -11.126 -7.688 20.693 1.00 83.44 276 GLU A C 1
ATOM 2167 O O . GLU A 1 276 ? -12.283 -7.770 21.104 1.00 83.44 276 GLU A O 1
ATOM 2172 N N . LYS A 1 277 ? -10.138 -7.193 21.453 1.00 84.81 277 LYS A N 1
ATOM 2173 C CA . LYS A 1 277 ? -10.326 -6.794 22.863 1.00 84.81 277 LYS A CA 1
ATOM 2174 C C . LYS A 1 277 ? -11.375 -5.700 23.032 1.00 84.81 277 LYS A C 1
ATOM 2176 O O . LYS A 1 277 ? -12.093 -5.668 24.030 1.00 84.81 277 LYS A O 1
ATOM 2181 N N . GLU A 1 278 ? -11.438 -4.776 22.084 1.00 82.75 278 GLU A N 1
ATOM 2182 C CA . GLU A 1 278 ? -12.453 -3.733 22.064 1.00 82.75 278 GLU A CA 1
ATOM 2183 C C . GLU A 1 278 ? -13.850 -4.309 21.833 1.00 82.75 278 GLU A C 1
ATOM 2185 O O . GLU A 1 278 ? -14.764 -3.953 22.571 1.00 82.75 278 GLU A O 1
ATOM 2190 N N . LYS A 1 279 ? -14.023 -5.214 20.863 1.00 81.81 279 LYS A N 1
ATOM 2191 C CA . LYS A 1 279 ? -15.315 -5.857 20.596 1.00 81.81 279 LYS A CA 1
ATOM 2192 C C . LYS A 1 279 ? -15.859 -6.559 21.844 1.00 81.81 279 LYS A C 1
ATOM 2194 O O . LYS A 1 279 ? -17.032 -6.388 22.172 1.00 81.81 279 LYS A O 1
ATOM 2199 N N . ASP A 1 280 ? -14.998 -7.274 22.562 1.00 83.06 280 ASP A N 1
ATOM 2200 C CA . ASP A 1 280 ? -15.341 -7.919 23.836 1.00 83.06 280 ASP A CA 1
ATOM 2201 C C . ASP A 1 280 ? -15.664 -6.892 24.937 1.00 83.06 280 ASP A C 1
ATOM 2203 O O . ASP A 1 280 ? -16.550 -7.085 25.777 1.00 83.06 280 ASP A O 1
ATOM 2207 N N . GLY A 1 281 ? -14.942 -5.769 24.949 1.00 85.81 281 GLY A N 1
ATOM 2208 C CA . GLY A 1 281 ? -15.207 -4.647 25.845 1.00 85.81 281 GLY A CA 1
ATOM 2209 C C . GLY A 1 281 ? -16.562 -3.989 25.580 1.00 85.81 281 GLY A C 1
ATOM 2210 O O . GLY A 1 281 ? -17.279 -3.668 26.528 1.00 85.81 281 GLY A O 1
ATOM 2211 N N . GLU A 1 282 ? -16.922 -3.829 24.309 1.00 88.44 282 GLU A N 1
ATOM 2212 C CA . GLU A 1 282 ? -18.174 -3.240 23.846 1.00 88.44 282 GLU A CA 1
ATOM 2213 C C . GLU A 1 282 ? -19.371 -4.137 24.169 1.00 88.44 282 GLU A C 1
ATOM 2215 O O . GLU A 1 282 ? -20.361 -3.645 24.710 1.00 88.44 282 GLU A O 1
ATOM 2220 N N . SER A 1 283 ? -19.275 -5.453 23.950 1.00 86.06 283 SER A N 1
ATOM 2221 C CA . SER A 1 283 ? -20.335 -6.382 24.368 1.00 86.06 283 SER A CA 1
ATOM 2222 C C . SER A 1 283 ? -20.546 -6.344 25.882 1.00 86.06 283 SER A C 1
ATOM 2224 O O . SER A 1 283 ? -21.674 -6.207 26.348 1.00 86.06 283 SER A O 1
ATOM 2226 N N . ARG A 1 284 ? -19.457 -6.340 26.665 1.00 93.44 284 ARG A N 1
ATOM 2227 C CA . ARG A 1 284 ? -19.541 -6.218 28.127 1.00 93.44 284 ARG A CA 1
ATOM 2228 C C . ARG A 1 284 ? -20.161 -4.887 28.562 1.00 93.44 284 ARG A C 1
ATOM 2230 O O . ARG A 1 284 ? -20.897 -4.847 29.544 1.00 93.44 284 ARG A O 1
ATOM 2237 N N . ARG A 1 285 ? -19.872 -3.791 27.854 1.00 93.75 285 ARG A N 1
ATOM 2238 C CA . ARG A 1 285 ? -20.485 -2.480 28.109 1.00 93.75 285 ARG A CA 1
ATOM 2239 C C . ARG A 1 285 ? -21.995 -2.527 27.880 1.00 93.75 285 ARG A C 1
ATOM 2241 O O . ARG A 1 285 ? -22.732 -2.028 28.724 1.00 93.75 285 ARG A O 1
ATOM 2248 N N . GLN A 1 286 ? -22.440 -3.141 26.785 1.00 93.56 286 GLN A N 1
ATOM 2249 C CA . GLN A 1 286 ? -23.862 -3.293 26.460 1.00 93.56 286 GLN A CA 1
ATOM 2250 C C . GLN A 1 286 ? -24.603 -4.148 27.498 1.00 93.56 286 GLN A C 1
ATOM 2252 O O . GLN A 1 286 ? -25.712 -3.793 27.900 1.00 93.56 286 GLN A O 1
ATOM 2257 N N . ASP A 1 287 ? -23.976 -5.219 27.993 1.00 94.81 287 ASP A N 1
ATOM 2258 C CA . ASP A 1 287 ? -24.537 -6.048 29.065 1.00 94.81 287 ASP A CA 1
ATOM 2259 C C . ASP A 1 287 ? -24.705 -5.249 30.367 1.00 94.81 287 ASP A C 1
ATOM 2261 O O . ASP A 1 287 ? -25.789 -5.233 30.953 1.00 94.81 287 ASP A O 1
ATOM 2265 N N . ILE A 1 288 ? -23.675 -4.496 30.775 1.00 96.50 288 ILE A N 1
ATOM 2266 C CA . ILE A 1 288 ? -23.731 -3.614 31.954 1.00 96.50 288 ILE A CA 1
ATOM 2267 C C . ILE A 1 288 ? -24.794 -2.522 31.779 1.00 96.50 288 ILE A C 1
ATOM 2269 O O . ILE A 1 288 ? -25.509 -2.193 32.724 1.00 96.50 288 ILE A O 1
ATOM 2273 N N . GLU A 1 289 ? -24.923 -1.945 30.583 1.00 95.81 289 GLU A N 1
ATOM 2274 C CA . GLU A 1 289 ? -25.932 -0.924 30.294 1.00 95.81 289 GLU A CA 1
ATOM 2275 C C . GLU A 1 289 ? -27.356 -1.485 30.415 1.00 95.81 289 GLU A C 1
ATOM 2277 O O . GLU A 1 289 ? -28.244 -0.826 30.967 1.00 95.81 289 GLU A O 1
ATOM 2282 N N . LYS A 1 290 ? -27.567 -2.731 29.976 1.00 96.81 290 LYS A N 1
ATOM 2283 C CA . LYS A 1 290 ? -28.832 -3.447 30.152 1.00 96.81 290 LYS A CA 1
ATOM 2284 C C . LYS A 1 290 ? -29.119 -3.732 31.627 1.00 96.81 290 LYS A C 1
ATOM 2286 O O . LYS A 1 290 ? -30.208 -3.403 32.096 1.00 96.81 290 LYS A O 1
ATOM 2291 N N . GLU A 1 291 ? -28.149 -4.261 32.372 1.00 97.31 291 GLU A N 1
ATOM 2292 C CA . GLU A 1 291 ? -28.292 -4.497 33.816 1.00 97.31 291 GLU A CA 1
ATOM 2293 C C . GLU A 1 291 ? -28.590 -3.201 34.582 1.00 97.31 291 GLU A C 1
ATOM 2295 O O . GLU A 1 291 ? -29.455 -3.174 35.460 1.00 97.31 291 GLU A O 1
ATOM 2300 N N . LEU A 1 292 ? -27.931 -2.096 34.219 1.00 96.75 292 LEU A N 1
ATOM 2301 C CA . LEU A 1 292 ? -28.174 -0.780 34.805 1.00 96.75 292 LEU A CA 1
ATOM 2302 C C . LEU A 1 292 ? -29.600 -0.291 34.528 1.00 96.75 292 LEU A C 1
ATOM 2304 O O . LEU A 1 292 ? -30.226 0.309 35.405 1.00 96.75 292 LEU A O 1
ATOM 2308 N N . LYS A 1 293 ? -30.123 -0.535 33.322 1.00 97.31 293 LYS A N 1
ATOM 2309 C CA . LYS A 1 293 ? -31.500 -0.187 32.956 1.00 97.31 293 LYS A CA 1
ATOM 2310 C C . LYS A 1 293 ? -32.515 -0.999 33.767 1.00 97.31 293 LYS A C 1
ATOM 2312 O O . LYS A 1 293 ? -33.457 -0.413 34.300 1.00 97.31 293 LYS A O 1
ATOM 2317 N N . ASP A 1 294 ? -32.281 -2.299 33.930 1.00 97.50 294 ASP A N 1
ATOM 2318 C CA . ASP A 1 294 ? -33.129 -3.185 34.736 1.00 97.50 294 ASP A CA 1
ATOM 2319 C C . ASP A 1 294 ? -33.103 -2.796 36.224 1.00 97.50 294 ASP A C 1
ATOM 2321 O O . ASP A 1 294 ? -34.142 -2.762 36.887 1.00 97.50 294 ASP A O 1
ATOM 2325 N N . LEU A 1 295 ? -31.925 -2.454 36.759 1.00 97.06 295 LEU A N 1
ATOM 2326 C CA . LEU A 1 295 ? -31.771 -1.975 38.136 1.00 97.06 295 LEU A CA 1
ATOM 2327 C C . LEU A 1 295 ? -32.469 -0.633 38.362 1.00 97.06 295 LEU A C 1
ATOM 2329 O O . LEU A 1 295 ? -33.149 -0.473 39.373 1.00 97.06 295 LEU A O 1
ATOM 2333 N N . LYS A 1 296 ? -32.358 0.315 37.422 1.00 96.88 296 LYS A N 1
ATOM 2334 C CA . LYS A 1 296 ? -33.083 1.592 37.498 1.00 96.88 296 LYS A CA 1
ATOM 2335 C C . LYS A 1 296 ? -34.592 1.378 37.577 1.00 96.88 296 LYS A C 1
ATOM 2337 O O . LYS A 1 296 ? -35.229 2.002 38.418 1.00 96.88 296 LYS A O 1
ATOM 2342 N N . GLN A 1 297 ? -35.139 0.473 36.764 1.00 96.56 297 GLN A N 1
ATOM 2343 C CA . GLN A 1 297 ? -36.565 0.150 36.813 1.00 96.56 297 GLN A CA 1
ATOM 2344 C C . GLN A 1 297 ? -36.964 -0.432 38.176 1.00 96.56 297 GLN A C 1
ATOM 2346 O O . GLN A 1 297 ? -37.909 0.052 38.792 1.00 96.56 297 GLN A O 1
ATOM 2351 N N . LYS A 1 298 ? -36.200 -1.403 38.695 1.00 97.25 298 LYS A N 1
ATOM 2352 C CA . LYS A 1 298 ? -36.450 -1.986 40.026 1.00 97.25 298 LYS A CA 1
ATOM 2353 C C . LYS A 1 298 ? -36.407 -0.938 41.141 1.00 97.25 298 LYS A C 1
ATOM 2355 O O . LYS A 1 298 ? -37.227 -0.996 42.051 1.00 97.25 298 LYS A O 1
ATOM 2360 N N . CYS A 1 299 ? -35.476 0.016 41.084 1.00 94.88 299 CYS A N 1
ATOM 2361 C CA . CYS A 1 299 ? -35.421 1.115 42.050 1.00 94.88 299 CYS A CA 1
ATOM 2362 C C . CYS A 1 299 ? -36.677 1.989 41.986 1.00 94.88 299 CYS A C 1
ATOM 2364 O O . CYS A 1 299 ? -37.229 2.302 43.035 1.00 94.88 299 CYS A O 1
ATOM 2366 N N . SER A 1 300 ? -37.161 2.328 40.787 1.00 96.31 300 SER A N 1
ATOM 2367 C CA . SER A 1 300 ? -38.415 3.074 40.626 1.00 96.31 300 SER A CA 1
ATOM 2368 C C . SER A 1 300 ? -39.623 2.311 41.178 1.00 96.31 300 SER A C 1
ATOM 2370 O O . SER A 1 300 ? -40.475 2.911 41.830 1.00 96.31 300 SER A O 1
ATOM 2372 N N . ASP A 1 301 ? -39.683 0.991 40.983 1.00 96.88 301 ASP A N 1
ATOM 2373 C CA . ASP A 1 301 ? -40.766 0.160 41.520 1.00 96.88 301 ASP A CA 1
ATOM 2374 C C . ASP A 1 301 ? -40.751 0.136 43.060 1.00 96.88 301 ASP A C 1
ATOM 2376 O O . ASP A 1 301 ? -41.798 0.250 43.701 1.00 96.88 301 ASP A O 1
ATOM 2380 N N . VAL A 1 302 ? -39.563 0.020 43.668 1.00 96.56 302 VAL A N 1
ATOM 2381 C CA . VAL A 1 302 ? -39.386 0.059 45.131 1.00 96.56 302 VAL A CA 1
ATOM 2382 C C . VAL A 1 302 ? -39.692 1.448 45.694 1.00 96.56 302 VAL A C 1
ATOM 2384 O O . VAL A 1 302 ? -40.320 1.559 46.744 1.00 96.56 302 VAL A O 1
ATOM 2387 N N . GLU A 1 303 ? -39.297 2.513 45.002 1.00 95.94 303 GLU A N 1
ATOM 2388 C CA . GLU A 1 303 ? -39.606 3.892 45.391 1.00 95.94 303 GLU A CA 1
ATOM 2389 C C . GLU A 1 303 ? -41.120 4.155 45.370 1.00 95.94 303 GLU A C 1
ATOM 2391 O O . GLU A 1 303 ? -41.666 4.725 46.316 1.00 95.94 303 GLU A O 1
ATOM 2396 N N .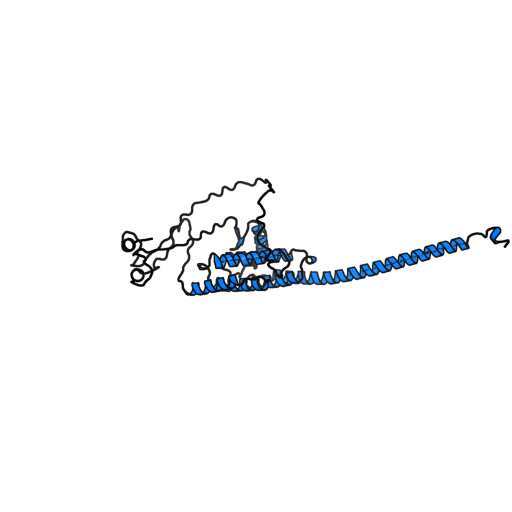 ALA A 1 304 ? -41.829 3.643 44.359 1.00 96.00 304 ALA A N 1
ATOM 2397 C CA . ALA A 1 304 ? -43.288 3.700 44.302 1.00 96.00 304 ALA A CA 1
ATOM 2398 C C . ALA A 1 304 ? -43.954 2.906 45.443 1.00 96.00 304 ALA A C 1
ATOM 2400 O O . ALA A 1 304 ? -44.937 3.371 46.025 1.00 96.00 304 ALA A O 1
ATOM 2401 N N . GLN A 1 305 ? -43.418 1.730 45.796 1.00 94.56 305 GLN A N 1
ATOM 2402 C CA . GLN A 1 305 ? -43.893 0.954 46.951 1.00 94.56 305 GLN A CA 1
ATOM 2403 C C . GLN A 1 305 ? -43.687 1.710 48.268 1.00 94.56 305 GLN A C 1
ATOM 2405 O O . GLN A 1 305 ? -44.593 1.747 49.100 1.00 94.56 305 GLN A O 1
ATOM 2410 N N . LEU A 1 306 ? -42.533 2.359 48.436 1.00 94.12 306 LEU A N 1
ATOM 2411 C CA . LEU A 1 306 ? -42.226 3.155 49.620 1.00 94.12 306 LEU A CA 1
ATOM 2412 C C . LEU A 1 306 ? -43.191 4.338 49.782 1.00 94.12 306 LEU A C 1
ATOM 2414 O O . LEU A 1 306 ? -43.688 4.573 50.882 1.00 94.12 306 LEU A O 1
ATOM 2418 N N . GLU A 1 307 ? -43.472 5.083 48.710 1.00 94.38 307 GLU A N 1
ATOM 2419 C CA . GLU A 1 307 ? -44.420 6.203 48.781 1.00 94.38 307 GLU A CA 1
ATOM 2420 C C . GLU A 1 307 ? -45.856 5.743 49.044 1.00 94.38 307 GLU A C 1
ATOM 2422 O O . GLU A 1 307 ? -46.582 6.377 49.818 1.00 94.38 307 GLU A O 1
ATOM 2427 N N . LYS A 1 308 ? -46.252 4.589 48.494 1.00 94.50 308 LYS A N 1
ATOM 2428 C CA . LYS A 1 308 ? -47.533 3.964 48.827 1.00 94.50 3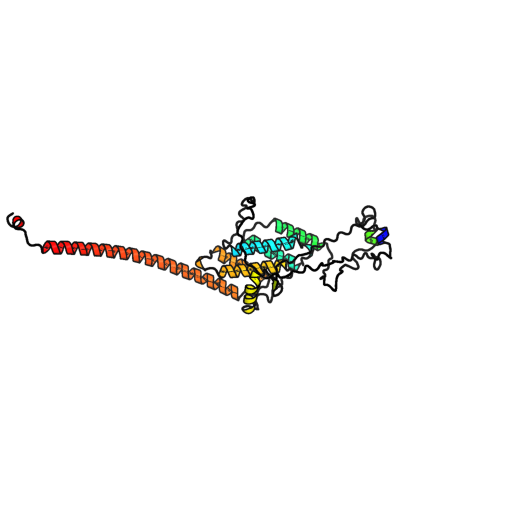08 LYS A CA 1
ATOM 2429 C C . LYS A 1 308 ? -47.629 3.655 50.326 1.00 94.50 308 LYS A C 1
ATOM 2431 O O . LYS A 1 308 ? -48.569 4.124 50.966 1.00 94.50 308 LYS A O 1
ATOM 2436 N N . GLU A 1 309 ? -46.663 2.941 50.908 1.00 93.00 309 GLU A N 1
ATOM 2437 C CA . GLU A 1 309 ? -46.701 2.610 52.342 1.00 93.00 309 GLU A CA 1
ATOM 2438 C C . GLU A 1 309 ? -46.662 3.853 53.239 1.00 93.00 309 GLU A C 1
ATOM 2440 O O . GLU A 1 309 ? -47.368 3.909 54.247 1.00 93.00 309 GLU A O 1
ATOM 2445 N N . LYS A 1 310 ? -45.893 4.888 52.871 1.00 92.31 310 LYS A N 1
ATOM 2446 C CA . LYS A 1 310 ? -45.913 6.170 53.594 1.00 92.31 310 LYS A CA 1
ATOM 2447 C C . LYS A 1 310 ? -47.311 6.782 53.617 1.00 92.31 310 LYS A C 1
ATOM 2449 O O . LYS A 1 310 ? -47.746 7.251 54.670 1.00 92.31 310 LYS A O 1
ATOM 2454 N N . SER A 1 311 ? -48.011 6.781 52.481 1.00 90.81 311 SER A N 1
ATOM 2455 C CA . SER A 1 311 ? -49.374 7.315 52.394 1.00 90.81 311 SER A CA 1
ATOM 2456 C C . SER A 1 311 ? -50.368 6.516 53.251 1.00 90.81 311 SER A C 1
ATOM 2458 O O . SER A 1 311 ? -51.159 7.113 53.983 1.00 90.81 311 SER A O 1
ATOM 2460 N N . GLU A 1 312 ? -50.264 5.183 53.261 1.00 91.50 312 GLU A N 1
ATOM 2461 C CA . GLU A 1 312 ? -51.097 4.296 54.088 1.00 91.50 312 GLU A CA 1
ATOM 2462 C C . GLU A 1 312 ? -50.809 4.472 55.590 1.00 91.50 312 GLU A C 1
ATOM 2464 O O . GLU A 1 312 ? -51.734 4.576 56.398 1.00 91.50 312 GLU A O 1
ATOM 2469 N N . ALA A 1 313 ? -49.536 4.591 55.979 1.00 90.00 313 ALA A N 1
ATOM 2470 C CA . ALA A 1 313 ? -49.134 4.827 57.364 1.00 90.00 313 ALA A CA 1
ATOM 2471 C C . ALA A 1 313 ? -49.598 6.198 57.893 1.00 90.00 313 ALA A C 1
ATOM 2473 O O . ALA A 1 313 ? -49.932 6.324 59.076 1.00 90.00 313 ALA A O 1
ATOM 2474 N N . LEU A 1 314 ? -49.628 7.227 57.036 1.00 87.12 314 LEU A N 1
ATOM 2475 C CA . LEU A 1 314 ? -50.194 8.536 57.372 1.00 87.12 314 LEU A CA 1
ATOM 2476 C C . LEU A 1 314 ? -51.714 8.462 57.550 1.00 87.12 314 LEU A C 1
ATOM 2478 O O . LEU A 1 314 ? -52.228 9.019 58.519 1.00 87.12 314 LEU A O 1
ATOM 2482 N N . ALA A 1 315 ? -52.417 7.737 56.673 1.00 83.12 315 ALA A N 1
ATOM 2483 C CA . ALA A 1 315 ? -53.858 7.522 56.791 1.00 83.12 315 ALA A CA 1
ATOM 2484 C C . ALA A 1 315 ? -54.225 6.776 58.086 1.00 83.12 315 ALA A C 1
ATOM 2486 O O . ALA A 1 315 ? -55.145 7.183 58.787 1.00 83.12 315 ALA A O 1
ATOM 2487 N N . ALA A 1 316 ? -53.459 5.749 58.470 1.00 81.56 316 ALA A N 1
ATOM 2488 C CA . ALA A 1 316 ? -53.687 4.989 59.704 1.00 81.56 316 ALA A CA 1
ATOM 2489 C C . ALA A 1 316 ? -53.448 5.797 60.998 1.00 81.56 316 ALA A C 1
ATOM 2491 O O . ALA A 1 316 ? -53.956 5.433 62.057 1.00 81.56 316 ALA A O 1
ATOM 2492 N N . LYS A 1 317 ? -52.665 6.883 60.935 1.00 81.69 317 LYS A N 1
ATOM 2493 C CA . LYS A 1 317 ? -52.432 7.809 62.059 1.00 81.69 317 LYS A CA 1
ATOM 2494 C C . LYS A 1 317 ? -53.436 8.960 62.124 1.00 81.69 317 LYS A C 1
ATOM 2496 O O . LYS A 1 317 ? -53.392 9.722 63.093 1.00 81.69 317 LYS A O 1
ATOM 2501 N N . ALA A 1 318 ? -54.291 9.126 61.116 1.00 80.19 318 ALA A N 1
ATOM 2502 C CA . ALA A 1 318 ? -55.278 10.192 61.112 1.00 80.19 318 ALA A CA 1
ATOM 2503 C C . ALA A 1 318 ? -56.327 9.939 62.215 1.00 80.19 318 ALA A C 1
ATOM 2505 O O . ALA A 1 318 ? -56.833 8.821 62.331 1.00 80.19 318 ALA A O 1
ATOM 2506 N N . PRO A 1 319 ? -56.648 10.938 63.055 1.00 75.44 319 PRO A N 1
ATOM 2507 C CA . PRO A 1 319 ? -57.716 10.796 64.035 1.00 75.44 319 PRO A CA 1
ATOM 2508 C C . PRO A 1 319 ? -59.063 10.621 63.322 1.00 75.44 319 PRO A C 1
ATOM 2510 O O . PRO A 1 319 ? -59.320 11.287 62.319 1.00 75.44 319 PRO A O 1
ATOM 2513 N N . PHE A 1 320 ? -59.921 9.749 63.857 1.00 75.94 320 PHE A N 1
ATOM 2514 C CA . PHE A 1 320 ? -61.287 9.570 63.361 1.00 75.94 320 PHE A CA 1
ATOM 2515 C C . PHE A 1 320 ? -62.052 10.897 63.413 1.00 75.94 320 PHE A C 1
ATOM 2517 O O . PHE A 1 320 ? -61.955 11.631 64.405 1.00 75.94 320 PHE A O 1
ATOM 2524 N N . SER A 1 321 ? -62.803 11.216 62.355 1.00 77.56 321 SER A N 1
ATOM 2525 C CA . SER A 1 321 ? -63.685 12.379 62.379 1.00 77.56 321 SER A CA 1
ATOM 2526 C C . SER A 1 321 ? -64.900 12.097 63.263 1.00 77.56 321 SER A C 1
ATOM 2528 O O . SER A 1 321 ? -65.209 10.948 63.576 1.00 77.56 321 SER A O 1
ATOM 2530 N N . PHE A 1 322 ? -65.594 13.153 63.689 1.00 72.38 322 PHE A N 1
ATOM 2531 C CA . PHE A 1 322 ? -66.811 12.999 64.481 1.00 72.38 322 PHE A CA 1
ATOM 2532 C C . PHE A 1 322 ? -67.830 12.110 63.753 1.00 72.38 322 PHE A C 1
ATOM 2534 O O . PHE A 1 322 ? -68.328 11.175 64.366 1.00 72.38 322 PHE A O 1
ATOM 2541 N N . ASP A 1 323 ? -68.047 12.324 62.451 1.00 78.69 323 ASP A N 1
ATOM 2542 C CA . ASP A 1 323 ? -69.007 11.570 61.633 1.00 78.69 323 ASP A CA 1
ATOM 2543 C C . ASP A 1 323 ? -68.638 10.082 61.465 1.00 78.69 323 ASP A C 1
ATOM 2545 O O . ASP A 1 323 ? -69.537 9.246 61.412 1.00 78.69 323 ASP A O 1
ATOM 2549 N N . ASP A 1 324 ? -67.345 9.730 61.474 1.00 72.12 324 ASP A N 1
ATOM 2550 C CA . ASP A 1 324 ? -66.881 8.329 61.409 1.00 72.12 324 ASP A CA 1
ATOM 2551 C C . ASP A 1 324 ? -67.198 7.529 62.691 1.00 72.12 324 ASP A C 1
ATOM 2553 O O . ASP A 1 324 ? -67.166 6.300 62.680 1.00 72.12 324 ASP A O 1
ATOM 2557 N N . ILE A 1 325 ? -67.459 8.211 63.815 1.00 73.25 325 ILE A N 1
ATOM 2558 C CA . ILE A 1 325 ? -67.659 7.592 65.140 1.00 73.25 325 ILE A CA 1
ATOM 2559 C C . ILE A 1 325 ? -69.143 7.336 65.448 1.00 73.25 325 ILE A C 1
ATOM 2561 O O . ILE A 1 325 ? -69.460 6.445 66.235 1.00 73.25 325 ILE A O 1
ATOM 2565 N N . ILE A 1 326 ? -70.056 8.128 64.881 1.00 76.44 326 ILE A N 1
ATOM 2566 C CA . ILE A 1 326 ? -71.497 8.095 65.209 1.00 76.44 326 ILE A CA 1
ATOM 2567 C C . ILE A 1 326 ? -72.356 7.286 64.224 1.00 76.44 326 ILE A C 1
ATOM 2569 O O . ILE A 1 326 ? -73.584 7.322 64.334 1.00 76.44 326 ILE A O 1
ATOM 2573 N N . GLN A 1 327 ? -71.739 6.552 63.295 1.00 55.53 327 GLN A N 1
ATOM 2574 C CA . GLN A 1 327 ? -72.411 5.670 62.332 1.00 55.53 327 GLN A CA 1
ATOM 2575 C C . GLN A 1 327 ? -72.439 4.210 62.808 1.00 55.53 327 GLN A C 1
ATOM 2577 O O . GLN A 1 327 ? -73.483 3.553 62.584 1.00 55.53 327 GLN A O 1
#

Radius of gyration: 36.38 Å; chains: 1; bounding box: 106×46×118 Å